Protein AF-A0A0H5P9Z5-F1 (afdb_monomer)

Sequence (236 aa):
MAGLAPGTVRGYRARGEGLLPDPQLVLGGRALWSRPVAADWVEARERSAAGIGEVLATSPDNPMPRGIAALFDRLTEEYTHYFWGVPKRRRWWVIGQRNKEQVTAVARDLALFVVNDLDRIAGMDNQRDTLFYALRDQLRRGERLRPSSDWIMIAGPVARNLDWLIAHNPARARSLVGEVVGEADRSPELQLSRGTIARTLRECLRVSGTLPAEVYDGFFERALPAGLDNTTAQTD

Organism: Nocardia farcinica (NCBI:txid37329)

Structure (mmCIF, N/CA/C/O backbone):
data_AF-A0A0H5P9Z5-F1
#
_entry.id   AF-A0A0H5P9Z5-F1
#
loop_
_atom_site.group_PDB
_atom_site.id
_atom_site.type_symbol
_atom_site.label_atom_id
_atom_site.label_alt_id
_atom_site.label_comp_id
_atom_site.label_asym_id
_atom_site.label_entity_id
_atom_site.label_seq_id
_atom_site.pdbx_PDB_ins_code
_atom_site.Cartn_x
_atom_site.Cartn_y
_atom_site.Cartn_z
_atom_site.occupancy
_atom_site.B_iso_or_equiv
_atom_site.auth_seq_id
_atom_site.auth_comp_id
_atom_site.auth_asym_id
_atom_site.auth_atom_id
_atom_site.pdbx_PDB_model_num
ATOM 1 N N . MET A 1 1 ? 3.452 -27.989 13.338 1.00 53.62 1 MET A N 1
ATOM 2 C CA . MET A 1 1 ? 2.900 -26.621 13.411 1.00 53.62 1 MET A CA 1
ATOM 3 C C . MET A 1 1 ? 2.010 -26.433 12.205 1.00 53.62 1 MET A C 1
ATOM 5 O O . MET A 1 1 ? 2.402 -26.910 11.149 1.00 53.62 1 MET A O 1
ATOM 9 N N . ALA A 1 2 ? 0.833 -25.836 12.380 1.00 51.50 2 ALA A N 1
ATOM 10 C CA . ALA A 1 2 ? -0.175 -25.618 11.342 1.00 51.50 2 ALA A CA 1
ATOM 11 C C . ALA A 1 2 ? 0.443 -25.270 9.967 1.00 51.50 2 ALA A C 1
ATOM 13 O O . ALA A 1 2 ? 1.041 -24.215 9.804 1.00 51.50 2 ALA A O 1
ATOM 14 N N . GLY A 1 3 ? 0.378 -26.207 9.014 1.00 50.44 3 GLY A N 1
ATOM 15 C CA . GLY A 1 3 ? 0.777 -26.004 7.613 1.00 50.44 3 GLY A CA 1
ATOM 16 C C . GLY A 1 3 ? 2.275 -26.028 7.270 1.00 50.44 3 GLY A C 1
ATOM 17 O O . GLY A 1 3 ? 2.606 -26.184 6.099 1.00 50.44 3 GLY A O 1
ATOM 18 N N . LEU A 1 4 ? 3.201 -25.932 8.232 1.00 56.69 4 LEU A N 1
ATOM 19 C CA . LEU A 1 4 ? 4.642 -25.872 7.931 1.00 56.69 4 LEU A CA 1
ATOM 20 C C . LEU A 1 4 ? 5.339 -27.232 7.981 1.00 56.69 4 LEU A C 1
ATOM 22 O O . LEU A 1 4 ? 5.196 -28.006 8.935 1.00 56.69 4 LEU A O 1
ATOM 26 N N . ALA A 1 5 ? 6.202 -27.469 6.990 1.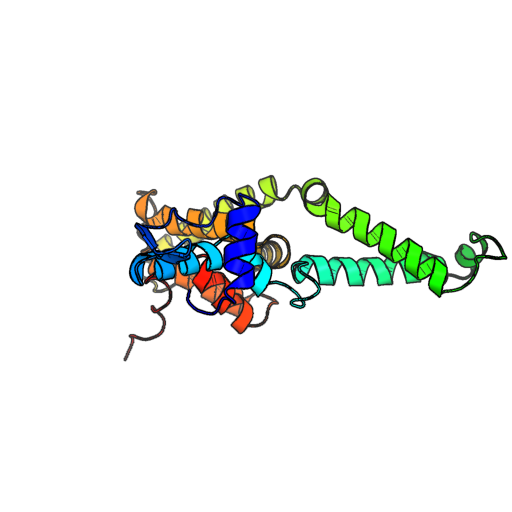00 61.31 5 ALA A N 1
ATOM 27 C CA . ALA A 1 5 ? 7.082 -28.625 6.972 1.00 61.31 5 ALA A CA 1
ATOM 28 C C . ALA A 1 5 ? 8.057 -28.601 8.177 1.00 61.31 5 ALA A C 1
ATOM 30 O O . ALA A 1 5 ? 8.641 -27.558 8.491 1.00 61.31 5 ALA A O 1
ATOM 31 N N . PRO A 1 6 ? 8.328 -29.748 8.831 1.00 60.69 6 PRO A N 1
ATOM 32 C CA . PRO A 1 6 ? 9.254 -29.837 9.969 1.00 60.69 6 PRO A CA 1
ATOM 33 C C . PRO A 1 6 ? 10.692 -29.366 9.680 1.00 60.69 6 PRO A C 1
ATOM 35 O O . PRO A 1 6 ? 11.453 -29.076 10.604 1.00 60.69 6 PRO A O 1
ATOM 38 N N . GLY A 1 7 ? 11.103 -29.329 8.409 1.00 55.78 7 GLY A N 1
ATOM 39 C CA . GLY A 1 7 ? 12.391 -28.773 7.981 1.00 55.78 7 GLY A CA 1
ATOM 40 C C . GLY A 1 7 ? 12.448 -27.251 8.120 1.00 55.78 7 GLY A C 1
ATOM 41 O O . GLY A 1 7 ? 13.418 -26.722 8.655 1.00 55.78 7 GLY A O 1
ATOM 42 N N . THR A 1 8 ? 11.374 -26.561 7.741 1.00 61.38 8 THR A N 1
ATOM 43 C CA . THR A 1 8 ? 11.265 -25.097 7.785 1.00 61.38 8 THR A CA 1
ATOM 44 C C . THR A 1 8 ? 11.320 -24.575 9.223 1.00 61.38 8 THR A C 1
ATOM 46 O O . THR A 1 8 ? 12.081 -23.660 9.522 1.00 61.38 8 THR A O 1
ATOM 49 N N . VAL A 1 9 ? 10.615 -25.236 10.149 1.00 62.00 9 VAL A N 1
ATOM 50 C CA . VAL A 1 9 ? 10.622 -24.897 11.589 1.00 62.00 9 VAL A CA 1
ATOM 51 C C . VAL A 1 9 ? 12.019 -25.061 12.206 1.00 62.00 9 VAL A C 1
ATOM 53 O O . VAL A 1 9 ? 12.445 -24.248 13.025 1.00 62.00 9 VAL A O 1
ATOM 56 N N . ARG A 1 10 ? 12.769 -26.092 11.792 1.00 64.75 10 ARG A N 1
ATOM 57 C CA . ARG A 1 10 ? 14.158 -26.300 12.237 1.00 64.75 10 ARG A CA 1
ATOM 58 C C . ARG A 1 10 ? 15.111 -25.262 11.652 1.00 64.75 10 ARG A C 1
ATOM 60 O O . ARG A 1 10 ? 15.985 -24.791 12.373 1.00 64.75 10 ARG A O 1
ATOM 67 N N . GLY A 1 11 ? 14.912 -24.879 10.391 1.00 61.94 11 GLY A N 1
ATOM 68 C CA . GLY A 1 11 ? 15.664 -23.807 9.742 1.00 61.94 11 GLY A CA 1
ATOM 69 C C . GLY A 1 11 ? 15.504 -22.465 10.458 1.00 61.94 11 GLY A C 1
ATOM 70 O O . GLY A 1 11 ? 16.506 -21.819 10.749 1.00 61.94 11 GLY A O 1
ATOM 71 N N . TYR A 1 12 ? 14.275 -22.086 10.821 1.00 67.25 12 TYR A N 1
ATOM 72 C CA . TYR A 1 12 ? 14.020 -20.845 11.566 1.00 67.25 12 TYR A CA 1
ATOM 73 C C . TYR A 1 12 ? 14.678 -20.835 12.942 1.00 67.25 12 TYR A C 1
ATOM 75 O O . TYR A 1 12 ? 15.338 -19.863 13.304 1.00 67.25 12 TYR A O 1
ATOM 83 N N . ARG A 1 13 ? 14.583 -21.948 13.678 1.00 66.38 13 ARG A N 1
ATOM 84 C CA . ARG A 1 13 ? 15.250 -22.083 14.977 1.00 66.38 13 ARG A CA 1
ATOM 85 C C . ARG A 1 13 ? 16.774 -21.982 14.861 1.00 66.38 13 ARG A C 1
ATOM 87 O O . ARG A 1 13 ? 17.402 -21.370 15.713 1.00 66.38 13 ARG A O 1
ATOM 94 N N . ALA A 1 14 ? 17.365 -22.578 13.825 1.00 62.50 14 ALA A N 1
ATOM 95 C CA . ALA A 1 14 ? 18.813 -22.556 13.620 1.00 62.50 14 ALA A CA 1
ATOM 96 C C . ALA A 1 14 ? 19.342 -21.169 13.218 1.00 62.50 14 ALA A C 1
ATOM 98 O O . ALA A 1 14 ? 20.470 -20.831 13.564 1.00 62.50 14 ALA A O 1
ATOM 99 N N . ARG A 1 15 ? 18.540 -20.368 12.504 1.00 62.94 15 ARG A N 1
ATOM 100 C CA . ARG A 1 15 ? 18.924 -19.023 12.043 1.00 62.94 15 ARG A CA 1
ATOM 101 C C . ARG A 1 15 ? 18.681 -17.913 13.066 1.00 62.94 15 ARG A C 1
ATOM 103 O O . ARG A 1 15 ? 19.064 -16.779 12.805 1.00 62.94 15 ARG A O 1
ATOM 110 N N . GLY A 1 16 ? 18.050 -18.215 14.204 1.00 53.31 16 GLY A N 1
ATOM 111 C CA . GLY A 1 16 ? 17.709 -17.198 15.202 1.00 53.31 16 GLY A CA 1
ATOM 112 C C . GLY A 1 16 ? 16.786 -16.106 14.652 1.00 53.31 16 GLY A C 1
ATOM 113 O O . GLY A 1 16 ? 16.762 -15.003 15.188 1.00 53.31 16 GLY A O 1
ATOM 114 N N . GLU A 1 17 ? 16.042 -16.392 13.574 1.00 53.38 17 GLU A N 1
ATOM 115 C CA . GLU A 1 17 ? 15.018 -15.489 13.055 1.00 53.38 17 GLU A CA 1
ATOM 116 C C . GLU A 1 17 ? 13.930 -15.394 14.132 1.00 53.38 17 GLU A C 1
ATOM 118 O O . GLU A 1 17 ? 13.147 -16.328 14.312 1.00 53.38 17 GLU A O 1
ATOM 123 N N . GLY A 1 18 ? 13.960 -14.296 14.897 1.00 47.59 18 GLY A N 1
ATOM 124 C CA . GLY A 1 18 ? 13.267 -14.063 16.173 1.00 47.59 18 GLY A CA 1
ATOM 125 C C . GLY A 1 18 ? 11.740 -14.014 16.127 1.00 47.59 18 GLY A C 1
ATOM 126 O O . GLY A 1 18 ? 11.124 -13.250 16.859 1.00 47.59 18 GLY A O 1
ATOM 127 N N . LEU A 1 19 ? 11.119 -14.808 15.263 1.00 60.22 19 LEU A N 1
ATOM 128 C CA . LEU A 1 19 ? 9.677 -14.953 15.176 1.00 60.22 19 LEU A CA 1
ATOM 129 C C . LEU A 1 19 ? 9.178 -16.209 15.885 1.00 60.22 19 LEU A C 1
ATOM 131 O O . LEU A 1 19 ? 8.026 -16.203 16.288 1.00 60.22 19 LEU A O 1
ATOM 135 N N . LEU A 1 20 ? 9.969 -17.278 16.041 1.00 67.69 20 LEU A N 1
ATOM 136 C CA . LEU A 1 20 ? 9.482 -18.527 16.645 1.00 67.69 20 LEU A CA 1
ATOM 137 C C . LEU A 1 20 ? 9.461 -18.424 18.188 1.00 67.69 20 LEU A C 1
ATOM 139 O O . LEU A 1 20 ? 10.521 -18.175 18.762 1.00 67.69 20 LEU A O 1
ATOM 143 N N . PRO A 1 21 ? 8.322 -18.642 18.878 1.00 73.50 21 PRO A N 1
ATOM 144 C CA . PRO A 1 21 ? 8.278 -18.626 20.338 1.00 73.50 21 PRO A CA 1
ATOM 145 C C . PRO A 1 21 ? 9.119 -19.759 20.923 1.00 73.50 21 PRO A C 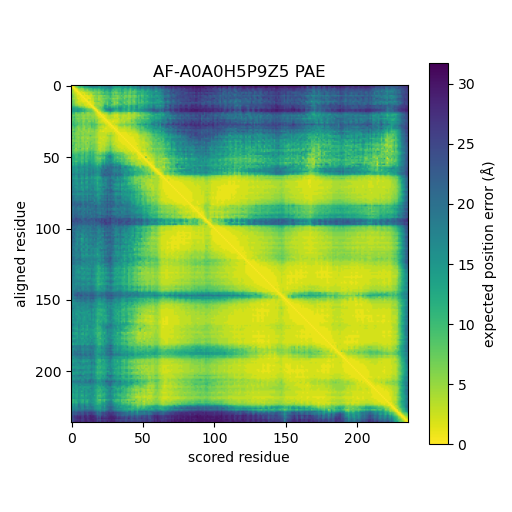1
ATOM 147 O O . PRO A 1 21 ? 9.248 -20.831 20.316 1.00 73.50 21 PRO A O 1
ATOM 150 N N . ASP A 1 22 ? 9.638 -19.547 22.131 1.00 79.50 22 ASP A N 1
ATOM 151 C CA . ASP A 1 22 ? 10.381 -20.584 22.835 1.00 79.50 22 ASP A CA 1
ATOM 152 C C . ASP A 1 22 ? 9.519 -21.843 23.023 1.00 79.50 22 ASP A C 1
ATOM 154 O O . ASP A 1 22 ? 8.318 -21.759 23.316 1.00 79.50 22 ASP A O 1
ATOM 158 N N . PRO A 1 23 ? 10.096 -23.038 22.815 1.00 80.94 23 PRO A N 1
ATOM 159 C CA . PRO A 1 23 ? 9.357 -24.274 22.980 1.00 80.94 23 PRO A CA 1
ATOM 160 C C . PRO A 1 23 ? 8.986 -24.479 24.444 1.00 80.94 23 PRO A C 1
ATOM 162 O O . PRO A 1 23 ? 9.838 -24.435 25.327 1.00 80.94 23 PRO A O 1
ATOM 165 N N . GLN A 1 24 ? 7.713 -24.784 24.687 1.00 84.75 24 GLN A N 1
ATOM 166 C CA . GLN A 1 24 ? 7.209 -25.071 26.033 1.00 84.75 24 GLN A CA 1
ATOM 167 C C . GLN A 1 24 ? 7.746 -26.403 26.569 1.00 84.75 24 GLN A C 1
ATOM 169 O O . GLN A 1 24 ? 7.796 -26.615 27.777 1.00 84.75 24 GLN A O 1
ATOM 174 N N . LEU A 1 25 ? 8.137 -27.311 25.669 1.00 82.88 25 LEU A N 1
ATOM 175 C CA . LEU A 1 25 ? 8.713 -28.599 26.024 1.00 82.88 25 LEU A CA 1
ATOM 176 C C . LEU A 1 25 ? 9.709 -29.064 24.957 1.00 82.88 25 LEU A C 1
ATOM 178 O O . LEU A 1 25 ? 9.491 -28.884 23.758 1.00 82.88 25 LEU A O 1
ATOM 182 N N . VAL A 1 26 ? 10.791 -29.712 25.389 1.00 82.94 26 VAL A N 1
ATOM 183 C CA . VAL A 1 26 ? 11.729 -30.403 24.499 1.00 82.94 26 VAL A CA 1
ATOM 184 C C . VAL A 1 26 ? 11.812 -31.869 24.919 1.00 82.94 26 VAL A C 1
ATOM 186 O O . VAL A 1 26 ? 12.340 -32.176 25.982 1.00 82.94 26 VAL A O 1
ATOM 189 N N . LEU A 1 27 ? 11.303 -32.782 24.086 1.00 76.44 27 LEU A N 1
ATOM 190 C CA . LEU A 1 27 ? 11.375 -34.232 24.316 1.00 76.44 27 LEU A CA 1
ATOM 191 C C . LEU A 1 27 ? 12.276 -34.879 23.266 1.00 76.44 27 LEU A C 1
ATOM 193 O O . LEU A 1 27 ? 12.009 -34.780 22.068 1.00 76.44 27 LEU A O 1
ATOM 197 N N . GLY A 1 28 ? 13.359 -35.527 23.704 1.00 77.19 28 GLY A N 1
ATOM 198 C CA . GLY A 1 28 ? 14.293 -36.216 22.802 1.00 77.19 28 GLY A CA 1
ATOM 199 C C . GLY A 1 28 ? 14.861 -35.307 21.703 1.00 77.19 28 GLY A C 1
ATOM 200 O O . GLY A 1 28 ? 14.948 -35.712 20.546 1.00 77.19 28 GLY A O 1
ATOM 201 N N . GLY A 1 29 ? 15.149 -34.042 22.031 1.00 72.44 29 GLY A N 1
ATOM 202 C CA . GLY A 1 29 ? 15.638 -33.037 21.078 1.00 72.44 29 GLY A CA 1
ATOM 203 C C . GLY A 1 29 ? 14.570 -32.430 20.157 1.00 72.44 29 GLY A C 1
ATOM 204 O O . GLY A 1 29 ? 14.880 -31.539 19.365 1.00 72.44 29 GLY A O 1
ATOM 205 N N . ARG A 1 30 ? 13.302 -32.851 20.258 1.00 71.81 30 ARG A N 1
ATOM 206 C CA . ARG A 1 30 ? 12.185 -32.263 19.505 1.00 71.81 30 ARG A CA 1
ATOM 207 C C . ARG A 1 30 ? 11.521 -31.166 20.322 1.00 71.81 30 ARG A C 1
ATOM 209 O O . ARG A 1 30 ? 11.039 -31.419 21.421 1.00 71.81 30 ARG A O 1
ATOM 216 N N . ALA A 1 31 ? 11.489 -29.961 19.765 1.00 77.94 31 ALA A N 1
ATOM 217 C CA . ALA A 1 31 ? 10.729 -28.850 20.318 1.00 77.94 31 ALA A CA 1
ATOM 218 C C . ALA A 1 31 ? 9.224 -29.061 20.110 1.00 77.94 31 ALA A C 1
ATOM 220 O O . ALA A 1 31 ? 8.790 -29.463 19.027 1.00 77.94 31 ALA A O 1
ATOM 221 N N . LEU A 1 32 ? 8.454 -28.790 21.157 1.00 78.19 32 LEU A N 1
ATOM 222 C CA . LEU A 1 32 ? 7.010 -28.940 21.208 1.00 78.19 32 LEU A CA 1
ATOM 223 C C . LEU A 1 32 ? 6.382 -27.633 21.694 1.00 78.19 32 LEU A C 1
ATOM 225 O O . LEU A 1 32 ? 6.867 -26.988 22.624 1.00 78.19 32 LEU A O 1
ATOM 229 N N . TRP A 1 33 ? 5.269 -27.288 21.059 1.00 83.19 33 TRP A N 1
ATOM 230 C CA . TRP A 1 33 ? 4.427 -26.149 21.393 1.00 83.19 33 TRP A CA 1
ATOM 231 C C . TRP A 1 33 ? 3.004 -26.653 21.562 1.00 83.19 33 TRP A C 1
ATOM 233 O O . TRP A 1 33 ? 2.568 -27.550 20.833 1.00 83.19 33 TRP A O 1
ATOM 243 N N . SER A 1 34 ? 2.274 -26.070 22.504 1.00 82.62 34 SER A N 1
ATOM 244 C CA . SER A 1 34 ? 0.833 -26.270 22.570 1.00 82.62 34 SER A CA 1
ATOM 245 C C . SER A 1 34 ? 0.153 -25.724 21.308 1.00 82.62 34 SER A C 1
ATOM 247 O O . SER A 1 34 ? 0.666 -24.839 20.617 1.00 82.62 34 SER A O 1
ATOM 249 N N . ARG A 1 35 ? -1.024 -26.274 20.990 1.00 77.62 35 ARG A N 1
ATOM 250 C CA . ARG A 1 35 ? -1.823 -25.841 19.836 1.00 77.62 35 ARG A CA 1
ATOM 251 C C . ARG A 1 35 ? -2.172 -24.341 19.875 1.00 77.62 35 ARG A C 1
ATOM 253 O O . ARG A 1 35 ? -2.038 -23.737 18.817 1.00 77.62 35 ARG A O 1
ATOM 260 N N . PRO A 1 36 ? -2.549 -23.737 21.024 1.00 79.69 36 PRO A N 1
ATOM 261 C CA . PRO A 1 36 ? -2.797 -22.297 21.106 1.00 79.69 36 PRO A CA 1
ATOM 262 C C . PRO A 1 36 ? -1.560 -21.468 20.751 1.00 79.69 36 PRO A C 1
ATOM 264 O O . PRO A 1 36 ? -1.625 -20.655 19.846 1.00 79.69 36 PRO A O 1
ATOM 267 N N . VAL A 1 37 ? -0.393 -21.771 21.333 1.00 76.25 37 VAL A N 1
ATOM 268 C CA . VAL A 1 37 ? 0.856 -21.038 21.039 1.00 76.25 37 VAL A CA 1
ATOM 269 C C . VAL A 1 37 ? 1.249 -21.141 19.566 1.00 76.25 37 VAL A C 1
ATOM 271 O O . VAL A 1 37 ? 1.729 -20.180 18.972 1.00 76.25 37 VAL A O 1
ATOM 274 N N . ALA A 1 38 ? 1.045 -22.310 18.956 1.00 73.31 38 ALA A N 1
ATOM 275 C CA . ALA A 1 38 ? 1.296 -22.478 17.532 1.00 73.31 38 ALA A CA 1
ATOM 276 C C . ALA A 1 38 ? 0.298 -21.694 16.661 1.00 73.31 38 ALA A C 1
ATOM 278 O O . ALA A 1 38 ? 0.698 -21.205 15.609 1.00 73.31 38 ALA A O 1
ATOM 279 N N . ALA A 1 39 ? -0.971 -21.594 17.070 1.00 74.81 39 ALA A N 1
ATOM 280 C CA . ALA A 1 39 ? -1.993 -20.825 16.363 1.00 74.81 39 ALA A CA 1
ATOM 281 C C . ALA A 1 39 ? -1.723 -19.317 16.466 1.00 74.81 39 ALA A C 1
ATOM 283 O O . ALA A 1 39 ? -1.622 -18.667 15.431 1.00 74.81 39 ALA A O 1
ATOM 284 N N . ASP A 1 40 ? -1.478 -18.808 17.676 1.00 75.62 40 ASP A N 1
ATOM 285 C CA . ASP A 1 40 ? -1.138 -17.402 17.931 1.00 75.62 40 ASP A CA 1
ATOM 286 C C . ASP A 1 40 ? 0.113 -16.982 17.148 1.00 75.62 40 ASP A C 1
ATOM 288 O O . ASP A 1 40 ? 0.192 -15.885 16.599 1.00 75.62 40 ASP A O 1
ATOM 292 N N . TRP A 1 41 ? 1.104 -17.874 17.057 1.00 77.25 41 TRP A N 1
ATOM 293 C CA . TRP A 1 41 ? 2.311 -17.623 16.277 1.00 77.25 41 TRP A CA 1
ATOM 294 C C . TRP A 1 41 ? 2.046 -17.543 14.768 1.00 77.25 41 TRP A C 1
ATOM 296 O O . TRP A 1 41 ? 2.572 -16.649 14.101 1.00 77.25 41 TRP A O 1
ATOM 306 N N . VAL A 1 42 ? 1.249 -18.468 14.221 1.00 75.12 42 VAL A N 1
ATOM 307 C CA . VAL A 1 42 ? 0.866 -18.431 12.800 1.00 75.12 42 VAL A CA 1
ATOM 308 C C . VAL A 1 42 ? 0.088 -17.159 12.504 1.00 75.12 42 VAL A C 1
ATOM 310 O O . VAL A 1 42 ? 0.432 -16.450 11.566 1.00 75.12 42 VAL A O 1
ATOM 313 N N . GLU A 1 43 ? -0.874 -16.816 13.352 1.00 72.62 43 GLU A N 1
ATOM 314 C CA . GLU A 1 43 ? -1.666 -15.598 13.239 1.00 72.62 43 GLU A CA 1
ATOM 315 C C . GLU A 1 43 ? -0.781 -14.336 13.307 1.00 72.62 43 GLU A C 1
ATOM 317 O O . GLU A 1 43 ? -0.893 -13.436 12.471 1.00 72.62 43 GLU A O 1
ATOM 322 N N . ALA A 1 44 ? 0.179 -14.281 14.236 1.00 70.69 44 ALA A N 1
ATOM 323 C CA . ALA A 1 44 ? 1.146 -13.187 14.323 1.00 70.69 44 ALA A CA 1
ATOM 324 C C . ALA A 1 44 ? 2.020 -13.073 13.062 1.00 70.69 44 ALA A C 1
ATOM 326 O O . ALA A 1 44 ? 2.326 -11.963 12.611 1.00 70.69 44 ALA A O 1
ATOM 327 N N . ARG A 1 45 ? 2.405 -14.208 12.465 1.00 71.44 45 ARG A N 1
ATOM 328 C CA . ARG A 1 45 ? 3.171 -14.250 11.215 1.00 71.44 45 ARG A CA 1
ATOM 329 C C . ARG A 1 45 ? 2.332 -13.804 10.022 1.00 71.44 45 ARG A C 1
ATOM 331 O O . ARG A 1 45 ? 2.806 -12.972 9.251 1.00 71.44 45 ARG A O 1
ATOM 338 N N . GLU A 1 46 ? 1.123 -14.324 9.868 1.00 71.44 46 GLU A N 1
ATOM 339 C CA . GLU A 1 46 ? 0.212 -13.966 8.777 1.00 71.44 46 GLU A CA 1
ATOM 340 C C . GLU A 1 46 ? -0.112 -12.476 8.795 1.00 71.44 46 GLU A C 1
ATOM 342 O O . GLU A 1 46 ? -0.127 -11.831 7.747 1.00 71.44 46 GLU A O 1
ATOM 347 N N . ARG A 1 47 ? -0.277 -11.897 9.988 1.00 70.38 47 ARG A N 1
ATOM 348 C CA . ARG A 1 47 ? -0.485 -10.458 10.122 1.00 70.38 47 ARG A CA 1
ATOM 349 C C . ARG A 1 47 ? 0.801 -9.644 10.007 1.00 70.38 47 ARG A C 1
ATOM 351 O O . ARG A 1 47 ? 0.711 -8.437 9.848 1.00 70.38 47 ARG A O 1
ATOM 358 N N . SER A 1 48 ? 1.996 -10.232 10.077 1.00 71.44 48 SER A N 1
ATOM 359 C CA . SER A 1 48 ? 3.265 -9.490 9.985 1.00 71.44 48 SER A CA 1
ATOM 360 C C . SER A 1 48 ? 3.432 -8.746 8.650 1.00 71.44 48 SER A C 1
ATOM 362 O O . SER A 1 48 ? 2.765 -9.045 7.663 1.00 71.44 48 SER A O 1
ATOM 364 N N . ALA A 1 49 ? 4.372 -7.793 8.587 1.00 63.62 49 ALA A N 1
ATOM 365 C CA . ALA A 1 49 ? 4.701 -7.094 7.339 1.00 63.62 49 ALA A CA 1
ATOM 366 C C . ALA A 1 49 ? 5.040 -8.066 6.189 1.00 63.62 49 ALA A C 1
ATOM 368 O O . ALA A 1 49 ? 4.662 -7.814 5.048 1.00 63.62 49 ALA A O 1
ATOM 369 N N . ALA A 1 50 ? 5.693 -9.191 6.505 1.00 65.06 50 ALA A N 1
ATOM 370 C CA . ALA A 1 50 ? 5.999 -10.242 5.541 1.00 65.06 50 ALA A CA 1
ATOM 371 C C . ALA A 1 50 ? 4.736 -10.980 5.070 1.00 65.06 50 ALA A C 1
ATOM 373 O O . ALA A 1 50 ? 4.550 -11.133 3.870 1.00 65.06 50 ALA A O 1
ATOM 374 N N . GLY A 1 51 ? 3.839 -11.365 5.985 1.00 64.44 51 GLY A N 1
ATOM 375 C CA . GLY A 1 51 ? 2.589 -12.056 5.637 1.00 64.44 51 GLY A CA 1
ATOM 376 C C . GLY A 1 51 ? 1.630 -11.200 4.802 1.00 64.44 51 GLY A C 1
ATOM 377 O O . GLY A 1 51 ? 0.959 -11.701 3.905 1.00 64.44 51 GLY A O 1
ATOM 378 N N . ILE A 1 52 ? 1.616 -9.882 5.019 1.00 72.44 52 ILE A N 1
ATOM 379 C CA . ILE A 1 52 ? 0.857 -8.947 4.172 1.00 72.44 52 ILE A CA 1
ATOM 380 C C . ILE A 1 52 ? 1.535 -8.764 2.811 1.00 72.44 52 ILE A C 1
ATOM 382 O O . ILE A 1 52 ? 0.856 -8.707 1.787 1.00 72.44 52 ILE A O 1
ATOM 386 N N . GLY A 1 53 ? 2.869 -8.699 2.792 1.00 68.62 53 GLY A N 1
ATOM 387 C CA . GLY A 1 53 ? 3.645 -8.703 1.556 1.00 68.62 53 GLY A CA 1
ATOM 388 C C . GLY A 1 53 ? 3.358 -9.935 0.695 1.00 68.62 53 GLY A C 1
ATOM 389 O O . GLY A 1 53 ? 3.183 -9.784 -0.505 1.00 68.62 53 GLY A O 1
ATOM 390 N N . GLU A 1 54 ? 3.222 -11.119 1.301 1.00 73.31 54 GLU A N 1
ATOM 391 C CA . GLU A 1 54 ? 2.879 -12.371 0.607 1.00 73.31 54 GLU A CA 1
ATOM 392 C C . GLU A 1 54 ? 1.501 -12.302 -0.085 1.00 73.31 54 GLU A C 1
ATOM 394 O O . GLU A 1 54 ? 1.383 -12.709 -1.238 1.00 73.31 54 GLU A O 1
ATOM 399 N N . VAL A 1 55 ? 0.472 -11.730 0.556 1.00 75.31 55 VAL A N 1
ATOM 400 C CA . VAL A 1 55 ? -0.863 -11.541 -0.066 1.00 75.31 55 VAL A CA 1
ATOM 401 C C . VAL A 1 55 ? -0.808 -10.591 -1.258 1.00 75.31 55 VAL A C 1
ATOM 403 O O . VAL A 1 55 ? -1.495 -10.782 -2.263 1.00 75.31 55 VAL A O 1
ATOM 406 N N . LEU A 1 56 ? 0.001 -9.543 -1.135 1.00 76.06 56 LEU A N 1
ATOM 407 C CA . LEU A 1 56 ? 0.131 -8.497 -2.142 1.00 76.06 56 LEU A CA 1
ATOM 408 C C . LEU A 1 56 ? 1.247 -8.768 -3.149 1.00 76.06 56 LEU A C 1
ATOM 410 O O . LEU A 1 56 ? 1.450 -7.941 -4.037 1.00 76.06 56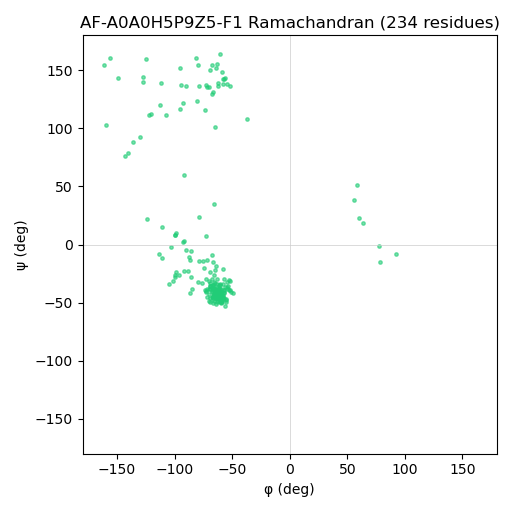 LEU A O 1
ATOM 414 N N . ALA A 1 57 ? 1.932 -9.907 -3.057 1.00 75.44 57 ALA A N 1
ATOM 415 C CA . ALA A 1 57 ? 2.926 -10.328 -4.027 1.00 75.44 57 ALA A CA 1
ATOM 416 C C . ALA A 1 57 ? 2.260 -10.694 -5.362 1.00 75.44 57 ALA A C 1
ATOM 418 O O . ALA A 1 57 ? 1.103 -11.129 -5.431 1.00 75.44 57 ALA A O 1
ATOM 419 N N . THR A 1 58 ? 2.992 -10.509 -6.458 1.00 68.94 58 THR A N 1
ATOM 420 C CA . THR A 1 58 ? 2.559 -10.968 -7.787 1.00 68.94 58 THR A CA 1
ATOM 421 C C . THR A 1 58 ? 2.642 -12.486 -7.933 1.00 68.94 58 THR A C 1
ATOM 423 O O . THR A 1 58 ? 1.853 -13.060 -8.679 1.00 68.94 58 THR A O 1
ATOM 426 N N . SER A 1 59 ? 3.571 -13.141 -7.232 1.00 64.69 59 SER A N 1
ATOM 427 C CA . SER A 1 59 ? 3.751 -14.598 -7.226 1.00 64.69 59 SER A CA 1
ATOM 428 C C . SER A 1 59 ? 4.562 -15.028 -5.992 1.00 64.69 59 SER A C 1
ATOM 430 O O . SER A 1 59 ? 5.382 -14.237 -5.529 1.00 64.69 59 SER A O 1
ATOM 432 N N . PRO A 1 60 ? 4.430 -16.273 -5.488 1.00 61.34 60 PRO A N 1
ATOM 433 C CA . PRO A 1 60 ? 5.324 -16.812 -4.457 1.00 61.34 60 PRO A CA 1
ATOM 434 C C . PRO A 1 60 ? 6.819 -16.697 -4.806 1.00 61.34 60 PRO A C 1
ATOM 436 O O . PRO A 1 60 ? 7.647 -16.521 -3.916 1.00 61.34 60 PRO A O 1
ATOM 439 N N . ASP A 1 61 ? 7.151 -16.744 -6.099 1.00 57.59 61 ASP A N 1
ATOM 440 C CA . ASP A 1 61 ? 8.529 -16.658 -6.601 1.00 57.59 61 ASP A CA 1
ATOM 441 C C . ASP A 1 61 ? 9.002 -15.211 -6.841 1.00 57.59 61 ASP A C 1
ATOM 443 O O . ASP A 1 61 ? 10.189 -14.970 -7.064 1.00 57.59 61 ASP A O 1
ATOM 447 N N . ASN A 1 62 ? 8.087 -14.233 -6.798 1.00 64.44 62 ASN A N 1
ATOM 448 C CA . ASN A 1 62 ? 8.393 -12.809 -6.913 1.00 64.44 62 ASN A CA 1
ATOM 449 C C . ASN A 1 62 ? 7.715 -12.039 -5.765 1.00 64.44 62 ASN A C 1
ATOM 451 O O . ASN A 1 62 ? 6.569 -11.604 -5.913 1.00 64.44 62 ASN A O 1
ATOM 455 N N . PRO A 1 63 ? 8.416 -11.827 -4.635 1.00 71.69 63 PRO A N 1
ATOM 456 C CA . PRO A 1 63 ? 7.840 -11.229 -3.429 1.00 71.69 63 PRO A CA 1
ATOM 457 C C . PRO A 1 63 ? 7.567 -9.720 -3.559 1.00 71.69 63 PRO A C 1
ATOM 459 O O . PRO A 1 63 ? 7.256 -9.054 -2.574 1.00 71.69 63 PRO A O 1
ATOM 462 N N . MET A 1 64 ? 7.725 -9.150 -4.754 1.00 80.19 64 MET A N 1
ATOM 463 C CA . MET A 1 64 ? 7.498 -7.737 -5.009 1.00 80.19 64 MET A CA 1
ATOM 464 C C . MET A 1 64 ? 6.002 -7.399 -4.875 1.00 80.19 64 MET A C 1
ATOM 466 O O . MET A 1 64 ? 5.176 -8.062 -5.514 1.00 80.19 64 MET A O 1
ATOM 470 N N . PRO A 1 65 ? 5.629 -6.358 -4.101 1.00 85.88 65 PRO A N 1
ATOM 471 C CA . PRO A 1 65 ? 4.242 -5.912 -4.029 1.00 85.88 65 PRO A CA 1
ATOM 472 C C . PRO A 1 65 ? 3.699 -5.576 -5.420 1.00 85.88 65 PRO A C 1
ATOM 474 O O . PRO A 1 65 ? 4.413 -5.014 -6.251 1.00 85.88 65 PRO A O 1
ATOM 477 N N . ARG A 1 66 ? 2.426 -5.880 -5.676 1.00 86.94 66 ARG A N 1
ATOM 478 C CA . ARG A 1 66 ? 1.776 -5.709 -6.986 1.00 86.94 66 ARG A CA 1
ATOM 479 C C . ARG A 1 66 ? 1.956 -4.321 -7.595 1.00 86.94 66 ARG A C 1
ATOM 481 O O . ARG A 1 66 ? 2.216 -4.230 -8.790 1.00 86.94 66 ARG A O 1
ATOM 488 N N . GLY A 1 67 ? 1.864 -3.257 -6.797 1.00 88.75 67 GLY A N 1
ATOM 489 C CA . GLY A 1 67 ? 2.097 -1.889 -7.270 1.00 88.75 67 GLY A CA 1
ATOM 490 C C . GLY A 1 67 ? 3.546 -1.659 -7.700 1.00 88.75 67 GLY A C 1
ATOM 491 O O . GLY A 1 67 ? 3.792 -1.088 -8.758 1.00 88.75 67 GLY A O 1
ATOM 492 N N . ILE A 1 68 ? 4.506 -2.187 -6.936 1.00 90.06 68 ILE A N 1
ATOM 493 C CA . ILE A 1 68 ? 5.937 -2.126 -7.269 1.00 90.06 68 ILE A CA 1
ATOM 494 C C . ILE A 1 68 ? 6.231 -2.924 -8.545 1.00 90.06 68 ILE A C 1
ATOM 496 O O . ILE A 1 68 ? 6.935 -2.425 -9.418 1.00 90.06 68 ILE A O 1
ATOM 500 N N . ALA A 1 69 ? 5.649 -4.116 -8.694 1.00 89.50 69 ALA A N 1
ATOM 501 C CA . ALA A 1 69 ? 5.809 -4.941 -9.890 1.00 89.50 69 ALA A CA 1
ATOM 502 C C . ALA A 1 69 ? 5.220 -4.258 -11.135 1.00 89.50 69 ALA A C 1
ATOM 504 O O . ALA A 1 69 ? 5.894 -4.146 -12.155 1.00 89.50 69 ALA A O 1
ATOM 505 N N . ALA A 1 70 ? 4.005 -3.712 -11.027 1.00 90.81 70 ALA A N 1
ATOM 506 C CA . ALA A 1 70 ? 3.374 -2.969 -12.115 1.00 90.81 70 ALA A CA 1
ATOM 507 C C . ALA A 1 70 ? 4.175 -1.714 -12.504 1.00 90.81 70 ALA A C 1
ATOM 509 O O . ALA A 1 70 ? 4.328 -1.415 -13.689 1.00 90.81 70 ALA A O 1
ATOM 510 N N . LEU A 1 71 ? 4.719 -0.986 -11.521 1.00 92.69 71 LEU A N 1
ATOM 511 C CA . LEU A 1 71 ? 5.589 0.162 -11.770 1.00 92.69 71 LEU A CA 1
ATOM 512 C C . LEU A 1 71 ? 6.897 -0.260 -12.452 1.00 92.69 71 LEU A C 1
ATOM 514 O O . LEU A 1 71 ? 7.320 0.386 -13.408 1.00 92.69 71 LEU A O 1
ATOM 518 N N . PHE A 1 72 ? 7.517 -1.347 -11.992 1.00 92.12 72 PHE A N 1
ATOM 519 C CA . PHE A 1 72 ? 8.727 -1.909 -12.586 1.00 92.12 72 PHE A CA 1
ATOM 520 C C . PHE A 1 72 ? 8.516 -2.299 -14.055 1.00 92.12 72 PHE A C 1
ATOM 522 O O . PHE A 1 72 ? 9.320 -1.919 -14.912 1.00 92.12 72 PHE A O 1
ATOM 529 N N . ASP A 1 73 ? 7.427 -3.006 -14.360 1.00 93.12 73 ASP A N 1
ATOM 530 C CA . ASP A 1 73 ? 7.093 -3.431 -15.721 1.00 93.12 73 ASP A CA 1
ATOM 531 C C . ASP A 1 73 ? 6.840 -2.224 -16.627 1.00 93.12 73 ASP A C 1
ATOM 533 O O . ASP A 1 73 ? 7.417 -2.122 -17.714 1.00 93.12 73 ASP A O 1
ATOM 537 N N . ARG A 1 74 ? 6.058 -1.253 -16.142 1.00 96.06 74 ARG A N 1
ATOM 538 C CA . ARG A 1 74 ? 5.782 -0.010 -16.866 1.00 96.06 74 ARG A CA 1
ATOM 539 C C . ARG A 1 74 ? 7.058 0.779 -17.162 1.00 96.06 74 ARG A C 1
ATOM 541 O O . ARG A 1 74 ? 7.268 1.192 -18.299 1.00 96.06 74 ARG A O 1
ATOM 548 N N . LEU A 1 75 ? 7.919 0.993 -16.166 1.00 95.81 75 LEU A N 1
ATOM 549 C CA . LEU A 1 75 ? 9.180 1.721 -16.353 1.00 95.81 75 LEU A CA 1
ATOM 550 C C . LEU A 1 75 ? 10.118 0.973 -17.301 1.00 95.81 75 LEU A C 1
ATOM 552 O O . LEU A 1 75 ? 10.753 1.591 -18.153 1.00 95.81 75 LEU A O 1
ATOM 556 N N . THR A 1 76 ? 10.170 -0.357 -17.204 1.00 95.31 76 THR A N 1
ATOM 557 C CA . THR A 1 76 ? 10.933 -1.196 -18.133 1.00 95.31 76 THR A CA 1
ATOM 558 C C . THR A 1 76 ? 10.460 -0.985 -19.570 1.00 95.31 76 THR A C 1
ATOM 560 O O . THR A 1 76 ? 11.287 -0.802 -20.469 1.00 95.31 76 THR A O 1
ATOM 563 N N . GLU A 1 77 ? 9.147 -0.986 -19.806 1.00 96.50 77 GLU A N 1
ATOM 564 C CA . GLU A 1 77 ? 8.566 -0.737 -21.125 1.00 96.50 77 GLU A CA 1
ATOM 565 C C . GLU A 1 77 ? 8.877 0.682 -21.619 1.00 96.50 77 GLU A C 1
ATOM 567 O O . GLU A 1 77 ? 9.390 0.848 -22.731 1.00 96.50 77 GLU A O 1
ATOM 572 N N . GLU A 1 78 ? 8.643 1.698 -20.784 1.00 96.88 78 GLU A N 1
ATOM 573 C CA . GLU A 1 78 ? 8.891 3.103 -21.113 1.00 96.88 78 GLU A CA 1
ATOM 574 C C . GLU A 1 78 ? 10.370 3.353 -21.446 1.00 96.88 78 GLU A C 1
ATOM 576 O O . GLU A 1 78 ? 10.681 3.964 -22.472 1.00 96.88 78 GLU A O 1
ATOM 581 N N . TYR A 1 79 ? 11.304 2.833 -20.645 1.00 95.62 79 TYR A N 1
ATOM 582 C CA . TYR A 1 79 ? 12.741 2.956 -20.897 1.00 95.62 79 TYR A CA 1
ATOM 583 C C . TYR A 1 79 ? 13.178 2.167 -22.131 1.00 95.62 79 TYR A C 1
ATOM 585 O O . TYR A 1 79 ? 13.946 2.679 -22.952 1.00 95.62 79 TYR A O 1
ATOM 593 N N . THR A 1 80 ? 12.645 0.963 -22.340 1.00 94.81 80 THR A N 1
ATOM 594 C CA . THR A 1 80 ? 12.926 0.183 -23.553 1.00 94.81 80 THR A CA 1
ATOM 595 C C . THR A 1 80 ? 12.452 0.935 -24.794 1.00 94.81 80 THR A C 1
ATOM 597 O O . THR A 1 80 ? 13.196 1.068 -25.769 1.00 94.81 80 THR A O 1
ATOM 600 N N . HIS A 1 81 ? 11.243 1.495 -24.765 1.00 94.25 81 HIS A N 1
ATOM 601 C CA . HIS A 1 81 ? 10.738 2.335 -25.844 1.00 94.25 81 HIS A CA 1
ATOM 602 C C . HIS A 1 81 ? 11.592 3.599 -26.019 1.00 94.25 81 HIS A C 1
ATOM 604 O O . HIS A 1 81 ? 11.937 3.971 -27.142 1.00 94.25 81 HIS A O 1
ATOM 610 N N . TYR A 1 82 ? 12.003 4.238 -24.926 1.00 93.88 82 TYR A N 1
ATOM 611 C CA . TYR A 1 82 ? 12.835 5.433 -24.964 1.00 93.88 82 TYR A CA 1
ATOM 612 C C . TYR A 1 82 ? 14.180 5.171 -25.656 1.00 93.88 82 TYR A C 1
ATOM 614 O O . TYR A 1 82 ? 14.573 5.961 -26.517 1.00 93.88 82 TYR A O 1
ATOM 622 N N . PHE A 1 83 ? 14.878 4.086 -25.309 1.00 91.44 83 PHE A N 1
ATOM 623 C CA . PHE A 1 83 ? 16.220 3.783 -25.819 1.00 91.44 83 PHE A CA 1
ATOM 624 C C . PHE A 1 83 ? 16.212 3.047 -27.162 1.00 91.44 83 PHE A C 1
ATOM 626 O O . PHE A 1 83 ? 17.051 3.331 -28.023 1.00 91.44 83 PHE A O 1
ATOM 633 N N . TRP A 1 84 ? 15.267 2.124 -27.360 1.00 91.69 84 TRP A N 1
ATOM 634 C CA . TRP A 1 84 ? 15.168 1.304 -28.565 1.00 91.69 84 TRP A CA 1
ATOM 635 C C . TRP A 1 84 ? 14.046 1.739 -29.504 1.00 91.69 84 TRP A C 1
ATOM 637 O O . TRP A 1 84 ? 14.204 1.631 -30.709 1.00 91.69 84 TRP A O 1
ATOM 647 N N . GLY A 1 85 ? 12.907 2.241 -29.046 1.00 88.38 85 GLY A N 1
ATOM 648 C CA . GLY A 1 85 ? 11.798 2.636 -29.933 1.00 88.38 85 GLY A CA 1
ATOM 649 C C . GLY A 1 85 ? 12.173 3.746 -30.924 1.00 88.38 85 GLY A C 1
ATOM 650 O O . GLY A 1 85 ? 11.744 3.718 -32.076 1.00 88.38 85 GLY A O 1
ATOM 651 N N . VAL A 1 86 ? 13.051 4.671 -30.519 1.00 89.94 86 VAL A N 1
ATOM 652 C CA . VAL A 1 86 ? 13.423 5.857 -31.306 1.00 89.94 86 VAL A CA 1
ATOM 653 C C . VAL A 1 86 ? 14.704 5.620 -32.132 1.00 89.94 86 VAL A C 1
ATOM 655 O O . VAL A 1 86 ? 15.790 5.497 -31.554 1.00 89.94 86 VAL A O 1
ATOM 658 N N . PRO A 1 87 ? 14.660 5.659 -33.483 1.00 86.56 87 PRO A N 1
ATOM 659 C CA . PRO A 1 87 ? 15.830 5.388 -34.333 1.00 86.56 87 PRO A CA 1
ATOM 660 C C . PRO A 1 87 ? 17.048 6.276 -34.038 1.00 86.56 87 PRO A C 1
ATOM 662 O O . PRO A 1 87 ? 18.186 5.806 -34.052 1.00 86.56 87 PRO A O 1
ATOM 665 N N . LYS A 1 88 ? 16.813 7.554 -33.702 1.00 88.56 88 LYS A N 1
ATOM 666 C CA . LYS A 1 88 ? 17.870 8.515 -33.340 1.00 88.56 88 LYS A CA 1
ATOM 667 C C . LYS A 1 88 ? 18.617 8.156 -32.054 1.00 88.56 88 LYS A C 1
ATOM 669 O O . LYS A 1 88 ? 19.725 8.650 -31.874 1.00 88.56 88 LYS A O 1
ATOM 674 N N . ARG A 1 89 ? 18.028 7.344 -31.174 1.00 87.12 89 ARG A N 1
ATOM 675 C CA . ARG A 1 89 ? 18.623 6.922 -29.896 1.00 87.12 89 ARG A CA 1
ATOM 676 C C . ARG A 1 89 ? 19.235 5.533 -29.972 1.00 87.12 89 ARG A C 1
ATOM 678 O O . ARG A 1 89 ? 20.259 5.300 -29.344 1.00 87.12 89 ARG A O 1
ATOM 685 N N . ARG A 1 90 ? 18.732 4.661 -30.857 1.00 85.38 90 ARG A N 1
ATOM 686 C CA . ARG A 1 90 ? 19.385 3.373 -31.166 1.00 85.38 90 ARG A CA 1
ATOM 687 C C . ARG A 1 90 ? 20.864 3.526 -31.529 1.00 85.38 90 ARG A C 1
ATOM 689 O O . ARG A 1 90 ? 21.646 2.627 -31.261 1.00 85.38 90 ARG A O 1
ATOM 696 N N . ARG A 1 91 ? 21.251 4.647 -32.149 1.00 86.31 91 ARG A N 1
ATOM 697 C CA . ARG A 1 91 ? 22.647 4.930 -32.530 1.00 86.31 91 ARG A CA 1
ATOM 698 C C . ARG A 1 91 ? 23.577 5.257 -31.352 1.00 86.31 91 ARG A C 1
ATOM 700 O O . ARG A 1 91 ? 24.776 5.316 -31.573 1.00 86.31 91 ARG A O 1
ATOM 707 N N . TRP A 1 92 ? 23.044 5.525 -30.155 1.00 84.25 92 TRP A N 1
ATOM 708 C CA . TRP A 1 92 ? 23.847 5.765 -28.947 1.00 84.25 92 TRP A CA 1
ATOM 709 C C . TRP A 1 92 ? 24.459 4.479 -28.389 1.00 84.25 92 TRP A C 1
ATOM 711 O O . TRP A 1 92 ? 25.437 4.534 -27.653 1.00 84.25 92 TRP A O 1
ATOM 721 N N . TRP A 1 93 ? 23.900 3.328 -28.761 1.00 85.88 93 TRP A N 1
ATOM 722 C CA . TRP A 1 93 ? 24.404 2.022 -28.366 1.00 85.88 93 TRP A CA 1
ATOM 723 C C . TRP A 1 93 ? 25.611 1.635 -29.215 1.00 85.88 93 TRP A C 1
ATOM 725 O O . TRP A 1 93 ? 25.597 1.795 -30.441 1.00 85.88 93 TRP A O 1
ATOM 735 N N . VAL A 1 94 ? 26.644 1.098 -28.558 1.00 81.88 94 VAL A N 1
ATOM 736 C CA . VAL A 1 94 ? 27.829 0.542 -29.222 1.00 81.88 94 VAL A CA 1
ATOM 737 C C . VAL A 1 94 ? 27.377 -0.506 -30.238 1.00 81.88 94 VAL A C 1
ATOM 739 O O . VAL A 1 94 ? 26.490 -1.302 -29.947 1.00 81.88 94 VAL A O 1
ATOM 742 N N . ILE A 1 95 ? 27.978 -0.520 -31.432 1.00 74.69 95 ILE A N 1
ATOM 743 C CA . ILE A 1 95 ? 27.531 -1.349 -32.569 1.00 74.69 95 ILE A CA 1
ATOM 744 C C . ILE A 1 95 ? 27.398 -2.836 -32.190 1.00 74.69 95 ILE A C 1
ATOM 746 O O . ILE A 1 95 ? 26.428 -3.472 -32.589 1.00 74.69 95 ILE A O 1
ATOM 750 N N . GLY A 1 96 ? 28.305 -3.367 -31.361 1.00 67.50 96 GLY A N 1
ATOM 751 C CA . GLY A 1 96 ? 28.247 -4.750 -30.866 1.00 67.50 96 GLY A CA 1
ATOM 752 C C . GLY A 1 96 ? 27.208 -5.015 -29.768 1.00 67.50 96 GLY A C 1
ATOM 753 O O . GLY A 1 96 ? 26.896 -6.172 -29.508 1.00 67.50 96 GLY A O 1
ATOM 754 N N . GLN A 1 97 ? 26.661 -3.967 -29.144 1.00 70.00 97 GLN A N 1
ATOM 755 C CA . GLN A 1 97 ? 25.624 -4.053 -28.109 1.00 70.00 97 GLN A CA 1
ATOM 756 C C . GLN A 1 97 ? 24.255 -3.510 -28.559 1.00 70.00 97 GLN A C 1
ATOM 758 O O . GLN A 1 97 ? 23.368 -3.202 -27.763 1.00 70.00 97 GLN A O 1
ATOM 763 N N . ARG A 1 98 ? 24.077 -3.329 -29.870 1.00 78.44 98 ARG A N 1
ATOM 764 C CA . ARG A 1 98 ? 22.891 -2.707 -30.459 1.00 78.44 98 ARG A CA 1
ATOM 765 C C . ARG A 1 98 ? 21.831 -3.754 -30.812 1.00 78.44 98 ARG A C 1
ATOM 767 O O . ARG A 1 98 ? 21.432 -3.868 -31.969 1.00 78.44 98 ARG A O 1
ATOM 774 N N . ASN A 1 99 ? 21.358 -4.501 -29.819 1.00 87.38 99 ASN A N 1
ATOM 775 C CA . ASN A 1 99 ? 20.180 -5.366 -29.942 1.00 87.38 99 ASN A CA 1
ATOM 776 C C . ASN A 1 99 ? 19.137 -5.025 -28.872 1.00 87.38 99 ASN A C 1
ATOM 778 O O . ASN A 1 99 ? 19.432 -4.369 -27.873 1.00 87.38 99 ASN A O 1
ATOM 782 N N . LYS A 1 100 ? 17.887 -5.423 -29.114 1.00 89.19 100 LYS A N 1
ATOM 783 C CA . LYS A 1 100 ? 16.765 -5.050 -28.250 1.00 89.19 100 LYS A CA 1
ATOM 784 C C . LYS A 1 100 ? 16.891 -5.696 -26.870 1.00 89.19 100 LYS A C 1
ATOM 786 O O . L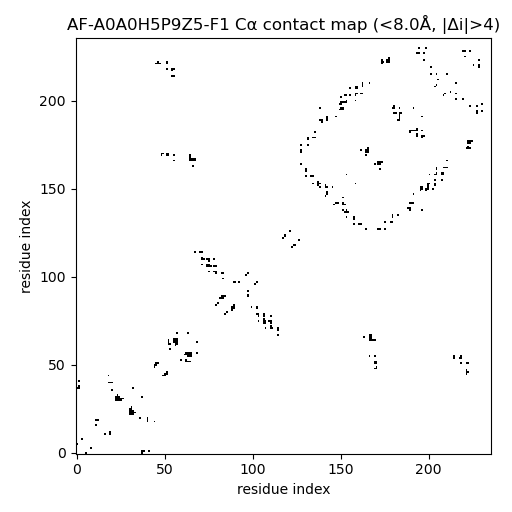YS A 1 100 ? 16.511 -5.069 -25.883 1.00 89.19 100 LYS A O 1
ATOM 791 N N . GLU A 1 101 ? 17.422 -6.912 -26.794 1.00 90.25 101 GLU A N 1
ATOM 792 C CA . GLU A 1 101 ? 17.553 -7.677 -25.555 1.00 90.25 101 GLU A CA 1
ATOM 793 C C . GLU A 1 101 ? 18.459 -6.962 -24.545 1.00 90.25 101 GLU A C 1
ATOM 795 O O . GLU A 1 101 ? 18.058 -6.747 -23.403 1.00 90.25 101 GLU A O 1
ATOM 800 N N . GLN A 1 102 ? 19.640 -6.511 -24.970 1.00 87.56 102 GLN A N 1
ATOM 801 C CA . GLN A 1 102 ? 20.586 -5.800 -24.104 1.00 87.56 102 GLN A CA 1
ATOM 802 C C . GLN A 1 102 ? 20.060 -4.434 -23.665 1.00 87.56 102 GLN A C 1
ATOM 804 O O . GLN A 1 102 ? 20.211 -4.061 -22.503 1.00 87.56 102 GLN A O 1
ATOM 809 N N . VAL A 1 103 ? 19.377 -3.707 -24.555 1.00 90.25 103 VAL A N 1
ATOM 810 C CA . VAL A 1 103 ? 18.716 -2.447 -24.181 1.00 90.25 103 VAL A CA 1
ATOM 811 C C . VAL A 1 103 ? 17.617 -2.683 -23.150 1.00 90.25 103 VAL A C 1
ATOM 813 O O . VAL A 1 103 ? 17.482 -1.908 -22.205 1.00 90.25 103 VAL A O 1
ATOM 816 N N . THR A 1 104 ? 16.855 -3.765 -23.307 1.00 91.38 104 THR A N 1
ATOM 817 C CA . THR A 1 104 ? 15.807 -4.146 -22.353 1.00 91.38 104 THR A CA 1
ATOM 818 C C . THR A 1 104 ? 16.415 -4.519 -21.000 1.00 91.38 104 THR A C 1
ATOM 820 O O . THR A 1 104 ? 15.865 -4.140 -19.973 1.00 91.38 104 THR A O 1
ATOM 823 N N . ALA A 1 105 ? 17.567 -5.198 -20.966 1.00 87.06 105 ALA A N 1
ATOM 824 C CA . ALA A 1 105 ? 18.270 -5.497 -19.717 1.00 87.06 105 ALA A CA 1
ATOM 825 C C . ALA A 1 105 ? 18.669 -4.216 -18.962 1.00 87.06 105 ALA A C 1
ATOM 827 O O . ALA A 1 105 ? 18.331 -4.070 -17.793 1.00 87.06 105 ALA A O 1
ATOM 828 N N . VAL A 1 106 ? 19.262 -3.234 -19.650 1.00 89.31 106 VAL A N 1
ATOM 829 C CA . VAL A 1 106 ? 19.594 -1.934 -19.035 1.00 89.31 106 VAL A CA 1
ATOM 830 C C . VAL A 1 106 ? 18.338 -1.182 -18.582 1.00 89.31 106 VAL A C 1
ATOM 832 O O . VAL A 1 106 ? 18.323 -0.588 -17.507 1.00 89.31 106 VAL A O 1
ATOM 835 N N . ALA A 1 107 ? 17.262 -1.211 -19.373 1.00 92.12 107 ALA A N 1
ATOM 836 C CA . ALA A 1 107 ? 15.982 -0.615 -18.992 1.00 92.12 107 ALA A CA 1
ATOM 837 C C . ALA A 1 107 ? 15.412 -1.241 -17.707 1.00 92.12 107 ALA A C 1
ATOM 839 O O . ALA A 1 107 ? 14.923 -0.515 -16.843 1.00 92.12 107 ALA A O 1
ATOM 840 N N . ARG A 1 108 ? 15.524 -2.567 -17.559 1.00 90.19 108 ARG A N 1
ATOM 841 C CA . ARG A 1 108 ? 15.140 -3.289 -16.338 1.00 90.19 108 ARG A CA 1
ATOM 842 C C . ARG A 1 108 ? 15.996 -2.873 -15.147 1.00 90.19 108 ARG A C 1
ATOM 844 O O . ARG A 1 108 ? 15.437 -2.614 -14.091 1.00 90.19 108 ARG A O 1
ATOM 851 N N . ASP A 1 109 ? 17.311 -2.755 -15.309 1.00 84.94 109 ASP A N 1
ATOM 852 C CA . ASP A 1 109 ? 18.202 -2.332 -14.218 1.00 84.94 109 ASP A CA 1
ATOM 853 C C . ASP A 1 109 ? 17.869 -0.912 -13.732 1.00 84.94 109 ASP A C 1
ATOM 855 O O . ASP A 1 109 ? 17.809 -0.653 -12.529 1.00 84.94 109 ASP A O 1
ATOM 859 N N . LEU A 1 110 ? 17.570 0.004 -14.660 1.00 89.31 110 LEU A N 1
ATOM 860 C CA . LEU A 1 110 ? 17.122 1.360 -14.331 1.00 89.31 110 LEU A CA 1
ATOM 861 C C . LEU A 1 110 ? 15.760 1.364 -13.627 1.00 89.31 110 LEU A C 1
ATOM 863 O O . LEU A 1 110 ? 15.582 2.076 -12.640 1.00 89.31 110 LEU A O 1
ATOM 867 N N . ALA A 1 111 ? 14.805 0.563 -14.105 1.00 88.81 111 ALA A N 1
ATOM 868 C CA . ALA A 1 111 ? 13.511 0.410 -13.447 1.00 88.81 111 ALA A CA 1
ATOM 869 C C . ALA A 1 111 ? 13.677 -0.152 -12.028 1.00 88.81 111 ALA A C 1
ATOM 871 O O . ALA A 1 111 ? 13.071 0.3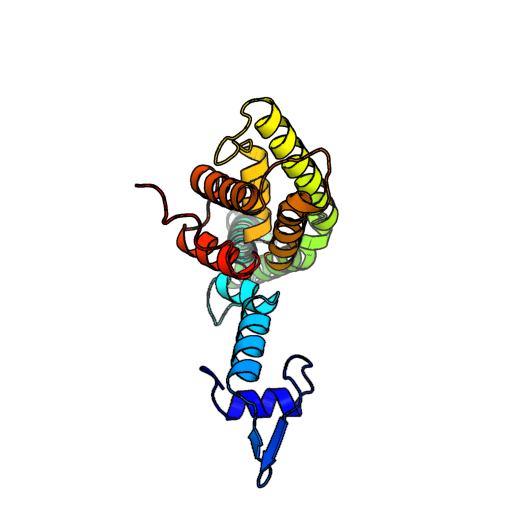72 -11.095 1.00 88.81 111 ALA A O 1
ATOM 872 N N . LEU A 1 112 ? 14.546 -1.155 -11.849 1.00 85.00 112 LEU A N 1
ATOM 873 C CA . LEU A 1 112 ? 14.850 -1.756 -10.552 1.00 85.00 112 LEU A CA 1
ATOM 874 C C . LEU A 1 112 ? 15.437 -0.726 -9.577 1.00 85.00 112 LEU A C 1
ATOM 876 O O . LEU A 1 112 ? 15.045 -0.681 -8.413 1.00 85.00 112 LEU A O 1
ATOM 880 N N . PHE A 1 113 ? 16.338 0.135 -10.058 1.00 84.12 113 PHE A N 1
ATOM 881 C CA . PHE A 1 113 ? 16.893 1.229 -9.262 1.00 84.12 113 PHE A CA 1
ATOM 882 C C . PHE A 1 113 ? 15.799 2.179 -8.754 1.00 84.12 113 PHE A C 1
ATOM 884 O O . PHE A 1 113 ? 15.762 2.488 -7.565 1.00 84.12 113 PHE A O 1
ATOM 891 N N . VAL A 1 114 ? 14.877 2.596 -9.629 1.00 89.12 114 VAL A N 1
ATOM 892 C CA . VAL A 1 114 ? 13.777 3.501 -9.256 1.00 89.12 114 VAL A CA 1
ATOM 893 C C . VAL A 1 114 ? 12.841 2.856 -8.241 1.00 89.12 114 VAL A C 1
ATOM 895 O O . VAL A 1 114 ? 12.492 3.494 -7.252 1.00 89.12 114 VAL A O 1
ATOM 898 N N . VAL A 1 115 ? 12.431 1.604 -8.455 1.00 88.88 115 VAL A N 1
ATOM 899 C CA . VAL A 1 115 ? 11.480 0.953 -7.543 1.00 88.88 115 VAL A CA 1
ATOM 900 C C . VAL A 1 115 ? 12.090 0.643 -6.174 1.00 88.88 115 VAL A C 1
ATOM 902 O O . VAL A 1 115 ? 11.394 0.760 -5.169 1.00 88.88 115 VAL A O 1
ATOM 905 N N . ASN A 1 116 ? 13.389 0.329 -6.111 1.00 83.31 116 ASN A N 1
ATOM 906 C CA . ASN A 1 116 ? 14.101 0.129 -4.844 1.00 83.31 116 ASN A CA 1
ATOM 907 C C . ASN A 1 116 ? 14.245 1.428 -4.040 1.00 83.31 116 ASN A C 1
ATOM 909 O O . ASN A 1 116 ? 14.273 1.387 -2.813 1.00 83.31 116 ASN A O 1
ATOM 913 N N . ASP A 1 117 ? 14.319 2.572 -4.720 1.00 84.50 117 ASP A N 1
ATOM 914 C CA . ASP A 1 117 ? 14.436 3.895 -4.098 1.00 84.50 117 ASP A CA 1
ATOM 915 C C . ASP A 1 117 ? 13.087 4.637 -4.024 1.00 84.50 117 ASP A C 1
ATOM 917 O O . ASP A 1 117 ? 13.027 5.814 -3.661 1.00 84.50 117 ASP A O 1
ATOM 921 N N . LEU A 1 118 ? 11.980 3.956 -4.351 1.00 87.12 118 LEU A N 1
ATOM 922 C CA . LEU A 1 118 ? 10.652 4.567 -4.426 1.00 87.12 118 LEU A CA 1
ATOM 923 C C . LEU A 1 118 ? 10.240 5.207 -3.099 1.00 87.12 118 LEU A C 1
ATOM 925 O O . LEU A 1 118 ? 9.584 6.244 -3.098 1.00 87.12 118 LEU A O 1
ATOM 929 N N . ASP A 1 119 ? 10.657 4.617 -1.980 1.00 85.31 119 ASP A N 1
ATOM 930 C CA . ASP A 1 119 ? 10.416 5.156 -0.644 1.00 85.31 119 ASP A CA 1
ATOM 931 C C . ASP A 1 119 ? 10.936 6.594 -0.500 1.00 85.31 119 ASP A C 1
ATOM 933 O O . ASP A 1 119 ? 10.210 7.501 -0.083 1.00 85.31 119 ASP A O 1
ATOM 937 N N . ARG A 1 120 ? 12.174 6.817 -0.948 1.00 86.19 120 ARG A N 1
ATOM 938 C CA . ARG A 1 120 ? 12.837 8.120 -0.928 1.00 86.19 120 ARG A CA 1
ATOM 939 C C . ARG A 1 120 ? 12.264 9.069 -1.975 1.00 86.19 120 ARG A C 1
ATOM 941 O O . ARG A 1 120 ? 12.081 10.246 -1.685 1.00 86.19 120 ARG A O 1
ATOM 948 N N . ILE A 1 121 ? 11.983 8.567 -3.179 1.00 89.25 121 ILE A N 1
ATOM 949 C CA . ILE A 1 121 ? 11.475 9.373 -4.301 1.00 89.25 121 ILE A CA 1
ATOM 950 C C . ILE A 1 121 ? 10.061 9.890 -4.014 1.00 89.25 121 ILE A C 1
ATOM 952 O O . ILE A 1 121 ? 9.773 11.059 -4.262 1.00 89.25 121 ILE A O 1
ATOM 956 N N . ALA A 1 122 ? 9.183 9.028 -3.500 1.00 86.44 122 ALA A N 1
ATOM 957 C CA . ALA A 1 122 ? 7.794 9.371 -3.208 1.00 86.44 122 ALA A CA 1
ATOM 958 C C . ALA A 1 122 ? 7.609 9.991 -1.814 1.00 86.44 122 ALA A C 1
ATOM 960 O O . ALA A 1 122 ? 6.549 10.549 -1.539 1.00 86.44 122 ALA A O 1
ATOM 961 N N . GLY A 1 123 ? 8.612 9.904 -0.931 1.00 88.19 123 GLY A N 1
ATOM 962 C CA . GLY A 1 123 ? 8.498 10.380 0.447 1.00 88.19 123 GLY A CA 1
ATOM 963 C C . GLY A 1 123 ? 7.350 9.686 1.178 1.00 88.19 123 GLY A C 1
ATOM 964 O O . GLY A 1 123 ? 6.477 10.349 1.738 1.00 88.19 123 GLY A O 1
ATOM 965 N N . MET A 1 124 ? 7.324 8.353 1.135 1.00 87.06 124 MET A N 1
ATOM 966 C CA . MET A 1 124 ? 6.174 7.541 1.559 1.00 87.06 124 MET A CA 1
ATOM 967 C C . MET A 1 124 ? 5.738 7.790 3.011 1.00 87.06 124 MET A C 1
ATOM 969 O O . MET A 1 124 ? 4.553 7.659 3.307 1.00 87.06 124 MET A O 1
ATOM 973 N N . ASP A 1 125 ? 6.649 8.172 3.915 1.00 86.88 125 ASP A N 1
ATOM 974 C CA . ASP A 1 125 ? 6.286 8.544 5.293 1.00 86.88 125 ASP A CA 1
ATOM 975 C C . ASP A 1 125 ? 5.447 9.825 5.327 1.00 86.88 125 ASP A C 1
ATOM 977 O O . ASP A 1 125 ? 4.360 9.842 5.902 1.00 86.88 125 ASP A O 1
ATOM 981 N N . ASN A 1 126 ? 5.874 10.861 4.600 1.00 90.06 126 ASN A N 1
ATOM 982 C CA . ASN A 1 126 ? 5.112 12.105 4.476 1.00 90.06 126 ASN A CA 1
ATOM 983 C C . ASN A 1 126 ? 3.748 11.855 3.821 1.00 90.06 126 ASN A C 1
ATOM 985 O O . ASN A 1 126 ? 2.743 12.452 4.214 1.00 90.06 126 ASN A O 1
ATOM 989 N N . GLN A 1 127 ? 3.694 10.965 2.825 1.00 90.62 127 GLN A N 1
ATOM 990 C CA . GLN A 1 127 ? 2.444 10.590 2.167 1.00 90.62 127 GLN A CA 1
ATOM 991 C C . GLN A 1 127 ? 1.507 9.842 3.118 1.00 90.62 127 GLN A C 1
ATOM 993 O O . GLN A 1 127 ? 0.315 10.148 3.166 1.00 90.62 127 GLN A O 1
ATOM 998 N N . ARG A 1 128 ? 2.034 8.891 3.893 1.00 93.44 128 ARG A N 1
ATOM 999 C CA . ARG A 1 128 ? 1.281 8.135 4.897 1.00 93.44 128 ARG A CA 1
ATOM 1000 C C . ARG A 1 128 ? 0.704 9.064 5.964 1.00 93.44 128 ARG A C 1
ATOM 1002 O O . ARG A 1 128 ? -0.485 8.963 6.252 1.00 93.44 128 ARG A O 1
ATOM 1009 N N . ASP A 1 129 ? 1.493 9.998 6.483 1.00 93.25 129 ASP A N 1
ATOM 1010 C CA . ASP A 1 129 ? 1.031 10.953 7.496 1.00 93.25 129 ASP A CA 1
ATOM 1011 C C . ASP A 1 129 ? -0.002 11.933 6.925 1.00 93.25 129 ASP A C 1
ATOM 1013 O O . ASP A 1 129 ? -1.040 12.188 7.536 1.00 93.25 129 ASP A O 1
ATOM 1017 N N . THR A 1 130 ? 0.214 12.422 5.702 1.00 96.00 130 THR A N 1
ATOM 1018 C CA . THR A 1 130 ? -0.776 13.252 4.995 1.00 96.00 130 THR A CA 1
ATOM 1019 C C . THR A 1 130 ? -2.096 12.501 4.821 1.00 96.00 130 THR A C 1
ATOM 1021 O O . THR A 1 130 ? -3.174 13.050 5.061 1.00 96.00 130 THR A O 1
ATOM 1024 N N . LEU A 1 131 ? -2.020 11.226 4.436 1.00 96.69 131 LEU A N 1
ATOM 1025 C CA . LEU A 1 131 ? -3.185 10.373 4.252 1.00 96.69 131 LEU A CA 1
ATOM 1026 C C . LEU A 1 131 ? -3.892 10.076 5.581 1.00 96.69 131 LEU A C 1
ATOM 1028 O O . LEU A 1 131 ? -5.121 10.072 5.610 1.00 96.69 131 LEU A O 1
ATOM 1032 N N . PHE A 1 132 ? -3.150 9.897 6.678 1.00 96.56 132 PHE A N 1
ATOM 1033 C CA . PHE A 1 132 ? -3.715 9.768 8.022 1.00 96.56 132 PHE A CA 1
ATOM 1034 C C . PHE A 1 132 ? -4.590 10.972 8.377 1.00 96.56 132 PHE A C 1
ATOM 1036 O O . PHE A 1 132 ? -5.769 10.805 8.701 1.00 96.56 132 PHE A O 1
ATOM 1043 N N . TYR A 1 133 ? -4.057 12.191 8.249 1.00 96.06 133 TYR A N 1
ATOM 1044 C CA . TYR A 1 133 ? -4.819 13.404 8.550 1.00 96.06 133 TYR A CA 1
ATOM 1045 C C . TYR A 1 133 ? -6.016 13.590 7.613 1.00 96.06 133 TYR A C 1
ATOM 1047 O O . TYR A 1 133 ? -7.093 13.964 8.076 1.00 96.06 133 TYR A O 1
ATOM 1055 N N . ALA A 1 134 ? -5.865 13.279 6.323 1.00 97.50 134 ALA A N 1
ATOM 1056 C CA . ALA A 1 134 ? -6.959 13.363 5.358 1.00 97.50 134 ALA A CA 1
ATOM 1057 C C . ALA A 1 134 ? -8.096 12.376 5.674 1.00 97.50 134 ALA A C 1
ATOM 1059 O O . ALA A 1 134 ? -9.267 12.755 5.641 1.00 97.50 134 ALA A O 1
ATOM 1060 N N . LEU A 1 135 ? -7.773 11.122 6.008 1.00 96.81 135 LEU A N 1
ATOM 1061 C CA . LEU A 1 135 ? -8.765 10.118 6.402 1.00 96.81 135 LEU A CA 1
ATOM 1062 C C . LEU A 1 135 ? -9.472 10.524 7.696 1.00 96.81 135 LEU A C 1
ATOM 1064 O O . LEU A 1 135 ? -10.699 10.489 7.761 1.00 96.81 135 LEU A O 1
ATOM 1068 N N . ARG A 1 136 ? -8.712 10.969 8.701 1.00 95.12 136 ARG A N 1
ATOM 1069 C CA . ARG A 1 136 ? -9.249 11.434 9.985 1.00 95.12 136 ARG A CA 1
ATOM 1070 C C . ARG A 1 136 ? -10.208 12.613 9.814 1.00 95.12 136 ARG A C 1
ATOM 1072 O O . ARG A 1 136 ? -11.296 12.599 10.389 1.00 95.12 136 ARG A O 1
ATOM 1079 N N . ASP A 1 137 ? -9.838 13.614 9.017 1.00 95.31 137 ASP A N 1
ATOM 1080 C CA . ASP A 1 137 ? -10.707 14.758 8.717 1.00 95.31 137 ASP A CA 1
ATOM 1081 C C . ASP A 1 137 ? -12.004 14.318 8.026 1.00 95.31 137 ASP A C 1
ATOM 1083 O O . ASP A 1 137 ? -13.098 14.722 8.427 1.00 95.31 137 ASP A O 1
ATOM 1087 N N . GLN A 1 138 ? -11.913 13.423 7.040 1.00 95.38 138 GLN A N 1
ATOM 1088 C CA . GLN A 1 138 ? -13.093 12.961 6.311 1.00 95.38 138 GLN A CA 1
ATOM 1089 C C . GLN A 1 138 ? -14.027 12.093 7.144 1.00 95.38 138 GLN A C 1
ATOM 1091 O O . GLN A 1 138 ? -15.242 12.235 7.013 1.00 95.38 138 GLN A O 1
ATOM 1096 N N . LEU A 1 139 ? -13.490 11.258 8.033 1.00 95.06 139 LEU A N 1
ATOM 1097 C CA . LEU A 1 139 ? -14.293 10.506 8.994 1.00 95.06 139 LEU A CA 1
ATOM 1098 C C . LEU A 1 139 ? -15.090 11.453 9.899 1.00 95.06 139 LEU A C 1
ATOM 1100 O O . LEU A 1 139 ? -16.308 11.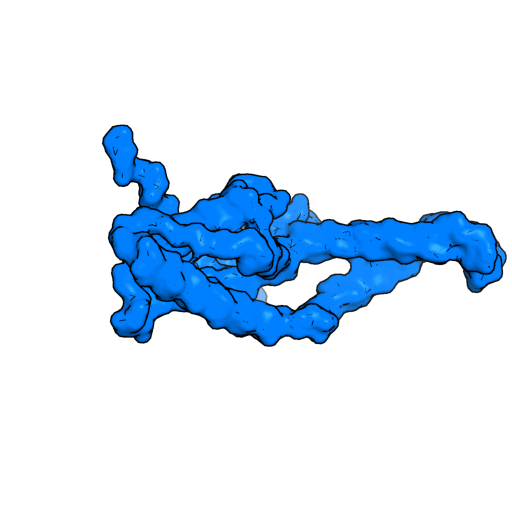323 9.999 1.00 95.06 139 LEU A O 1
ATOM 1104 N N . ARG A 1 140 ? -14.432 12.469 10.470 1.00 93.31 140 ARG A N 1
ATOM 1105 C CA . ARG A 1 140 ? -15.076 13.482 11.327 1.00 93.31 140 ARG A CA 1
ATOM 1106 C C . ARG A 1 140 ? -16.122 14.294 10.577 1.00 93.31 140 ARG A C 1
ATOM 1108 O O . ARG A 1 140 ? -17.225 14.523 11.069 1.00 93.31 140 ARG A O 1
ATOM 1115 N N . ARG A 1 141 ? -15.785 14.758 9.373 1.00 92.75 141 ARG A N 1
ATOM 1116 C CA . ARG A 1 141 ? -16.717 15.511 8.531 1.00 92.75 141 ARG A CA 1
ATOM 1117 C C . ARG A 1 141 ? -17.920 14.655 8.153 1.00 92.75 141 ARG A C 1
ATOM 1119 O O . ARG A 1 141 ? -19.044 15.145 8.192 1.00 92.75 141 ARG A O 1
ATOM 1126 N N . GLY A 1 142 ? -17.689 13.400 7.791 1.00 91.81 142 GLY A N 1
ATOM 1127 C CA . GLY A 1 142 ? -18.740 12.461 7.439 1.00 91.81 142 GLY A CA 1
ATOM 1128 C C . GLY A 1 142 ? -19.677 12.163 8.599 1.00 91.81 142 GLY A C 1
ATOM 1129 O O . GLY A 1 142 ? -20.886 12.237 8.412 1.00 91.81 142 GLY A O 1
ATOM 1130 N N . GLU A 1 143 ? -19.134 11.922 9.791 1.00 92.06 143 GLU A N 1
ATOM 1131 C CA . GLU A 1 143 ? -19.914 11.737 11.016 1.00 92.06 143 GLU A CA 1
ATOM 1132 C C . GLU A 1 143 ? -20.802 12.952 11.315 1.00 92.06 143 GLU A C 1
ATOM 1134 O O . GLU A 1 143 ? -21.991 12.799 11.576 1.00 92.06 143 GLU A O 1
ATOM 1139 N N . ARG A 1 144 ? -20.267 14.175 11.198 1.00 90.56 144 ARG A N 1
ATOM 1140 C CA . ARG A 1 144 ? -21.057 15.404 11.397 1.00 90.56 144 ARG A CA 1
ATOM 1141 C C . ARG A 1 144 ? -22.180 15.564 10.376 1.00 90.56 144 ARG A C 1
ATOM 1143 O O . ARG A 1 144 ? -23.234 16.097 10.706 1.00 90.56 144 ARG A O 1
ATOM 1150 N N . LEU A 1 145 ? -21.942 15.159 9.128 1.00 90.56 145 LEU A N 1
ATOM 1151 C CA . LEU A 1 145 ? -22.923 15.274 8.047 1.00 90.56 145 LEU A CA 1
ATOM 1152 C C . LEU A 1 145 ? -23.979 14.168 8.094 1.00 90.56 145 LEU A C 1
ATOM 1154 O O . LEU A 1 145 ? -25.111 14.392 7.667 1.00 90.56 145 LEU A O 1
ATOM 1158 N N . ARG A 1 146 ? -23.607 12.974 8.559 1.00 87.12 146 ARG A N 1
ATOM 1159 C CA . ARG A 1 146 ? -24.482 11.806 8.680 1.00 87.12 146 ARG A CA 1
ATOM 1160 C C . ARG A 1 146 ? -24.179 11.066 9.984 1.00 87.12 146 ARG A C 1
ATOM 1162 O O . ARG A 1 146 ? -23.500 10.034 9.954 1.00 87.12 146 ARG A O 1
ATOM 1169 N N . PRO A 1 147 ? -24.681 11.582 11.118 1.00 79.25 147 PRO A N 1
ATOM 1170 C CA . PRO A 1 147 ? -24.558 10.894 12.392 1.00 79.25 147 PRO A CA 1
ATOM 1171 C C . PRO A 1 147 ? -25.177 9.501 12.282 1.00 79.25 147 PRO A C 1
ATOM 1173 O O . PRO A 1 147 ? -26.192 9.331 11.604 1.00 79.25 147 PRO A O 1
ATOM 1176 N N . SER A 1 148 ? -24.562 8.511 12.927 1.00 76.31 148 SER A N 1
ATOM 1177 C CA . SER A 1 148 ? -25.070 7.130 12.969 1.00 76.31 148 SER A CA 1
ATOM 1178 C C . SER A 1 148 ? -25.138 6.407 11.615 1.00 76.31 148 SER A C 1
ATOM 1180 O O . SER A 1 148 ? -25.832 5.404 11.496 1.00 76.31 148 SER A O 1
ATOM 1182 N N . SER A 1 149 ? -24.420 6.884 10.592 1.00 81.56 149 SER A N 1
ATOM 1183 C CA . SER A 1 149 ? -24.263 6.140 9.338 1.00 81.56 149 SER A CA 1
ATOM 1184 C C . SER A 1 149 ? -23.381 4.906 9.548 1.00 81.56 149 SER A C 1
ATOM 1186 O O . SER A 1 149 ? -22.302 5.005 10.134 1.00 81.56 149 SER A O 1
ATOM 1188 N N . ASP A 1 150 ? -23.789 3.762 8.995 1.00 84.38 150 ASP A N 1
ATOM 1189 C CA . ASP A 1 150 ? -23.038 2.497 9.090 1.00 84.38 150 ASP A CA 1
ATOM 1190 C C . ASP A 1 150 ? -21.667 2.547 8.398 1.00 84.38 150 ASP A C 1
ATOM 1192 O O . ASP A 1 150 ? -20.788 1.723 8.663 1.00 84.38 150 ASP A O 1
ATOM 1196 N N . TRP A 1 151 ? -21.475 3.516 7.502 1.00 89.31 151 TRP A N 1
ATOM 1197 C CA . TRP A 1 151 ? -20.197 3.847 6.878 1.00 89.31 151 TRP A CA 1
ATOM 1198 C C . TRP A 1 151 ? -20.187 5.299 6.384 1.00 89.31 151 TRP A C 1
ATOM 1200 O O . TRP A 1 151 ? -21.236 5.922 6.191 1.00 89.31 151 TRP A O 1
ATOM 1210 N N . ILE A 1 152 ? -18.993 5.843 6.163 1.00 92.31 152 ILE A N 1
ATOM 1211 C CA . ILE A 1 152 ? -18.769 7.225 5.740 1.00 92.31 152 ILE A CA 1
ATOM 1212 C C . ILE A 1 152 ? -18.219 7.274 4.314 1.00 92.31 152 ILE A C 1
ATOM 1214 O O . ILE A 1 152 ? -17.334 6.513 3.937 1.00 92.31 152 ILE A O 1
ATOM 1218 N N . MET A 1 153 ? -18.698 8.222 3.510 1.00 91.31 153 MET A N 1
ATOM 1219 C CA . MET A 1 153 ? -18.137 8.445 2.182 1.00 91.31 153 MET A CA 1
ATOM 1220 C C . MET A 1 153 ? -16.775 9.138 2.274 1.00 91.31 153 MET A C 1
ATOM 1222 O O . MET A 1 153 ? -16.682 10.293 2.684 1.00 91.31 153 MET A O 1
ATOM 1226 N N . ILE A 1 154 ? -15.733 8.436 1.836 1.00 95.25 154 ILE A N 1
ATOM 1227 C CA . ILE A 1 154 ? -14.390 8.987 1.641 1.00 95.25 154 ILE A CA 1
ATOM 1228 C C . ILE A 1 154 ? -14.284 9.515 0.209 1.00 95.25 154 ILE A C 1
ATOM 1230 O O . ILE A 1 154 ? -14.726 8.871 -0.744 1.00 95.25 154 ILE A O 1
ATOM 1234 N N . ALA A 1 155 ? -13.700 10.697 0.038 1.00 95.31 155 ALA A N 1
ATOM 1235 C CA . ALA A 1 155 ? -13.508 11.294 -1.273 1.00 95.31 155 ALA A CA 1
ATOM 1236 C C . ALA A 1 155 ? -12.589 10.417 -2.132 1.00 95.31 155 ALA A C 1
ATOM 1238 O O . ALA A 1 155 ? -11.522 9.988 -1.689 1.00 95.31 155 ALA A O 1
ATOM 1239 N N . GLY A 1 156 ? -12.962 10.231 -3.401 1.00 94.81 156 GLY A N 1
ATOM 1240 C CA . GLY A 1 156 ? -12.236 9.372 -4.341 1.00 94.81 156 GLY A CA 1
ATOM 1241 C C . GLY A 1 156 ? -10.716 9.602 -4.405 1.00 94.81 156 GLY A C 1
ATOM 1242 O O . GLY A 1 156 ? -9.980 8.619 -4.429 1.00 94.81 156 GLY A O 1
ATOM 1243 N N . PRO A 1 157 ? -10.192 10.847 -4.388 1.00 95.81 157 PRO A N 1
ATOM 1244 C CA . PRO A 1 157 ? -8.745 11.076 -4.355 1.00 95.81 157 PRO A CA 1
ATOM 1245 C C . PRO A 1 157 ? -8.041 10.516 -3.109 1.00 95.81 157 PRO A C 1
ATOM 1247 O O . PRO A 1 157 ? -6.914 10.039 -3.220 1.00 95.81 157 PRO A O 1
ATOM 1250 N N . VAL A 1 158 ? -8.690 10.548 -1.942 1.00 96.88 158 VAL A N 1
ATOM 1251 C CA . VAL A 1 158 ? -8.143 9.995 -0.690 1.00 96.88 158 VAL A CA 1
ATOM 1252 C C . VAL A 1 158 ? -8.162 8.469 -0.750 1.00 96.88 158 VAL A C 1
ATOM 1254 O O . VAL A 1 158 ? -7.145 7.835 -0.482 1.00 96.88 158 VAL A O 1
ATOM 1257 N N . ALA A 1 159 ? -9.273 7.885 -1.206 1.00 96.38 159 ALA A N 1
ATOM 1258 C CA . ALA A 1 159 ? -9.391 6.439 -1.391 1.00 96.38 159 ALA A CA 1
ATOM 1259 C C . ALA A 1 159 ? -8.361 5.893 -2.399 1.00 96.38 159 ALA A C 1
ATOM 1261 O O . ALA A 1 159 ? -7.718 4.887 -2.126 1.00 96.38 159 ALA A O 1
ATOM 1262 N N . ARG A 1 160 ? -8.116 6.593 -3.518 1.00 95.88 160 ARG A N 1
ATOM 1263 C CA . ARG A 1 160 ? -7.066 6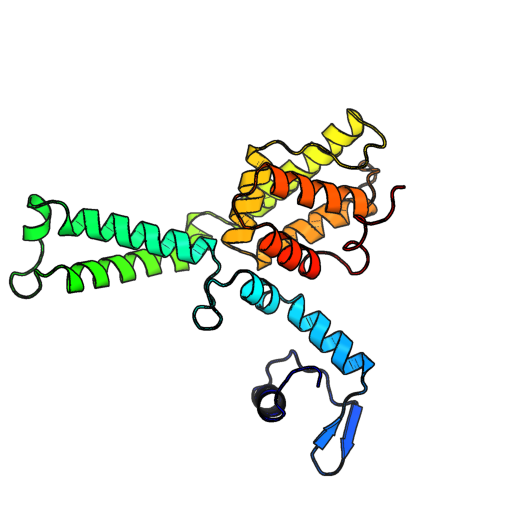.220 -4.487 1.00 95.88 160 ARG A CA 1
ATOM 1264 C C . ARG A 1 160 ? -5.648 6.335 -3.928 1.00 95.88 160 ARG A C 1
ATOM 1266 O O . ARG A 1 160 ? -4.785 5.559 -4.318 1.00 95.88 160 ARG A O 1
ATOM 1273 N N . ASN A 1 161 ? -5.388 7.283 -3.027 1.00 95.50 161 ASN A N 1
ATOM 1274 C CA . ASN A 1 161 ? -4.090 7.359 -2.350 1.00 95.50 161 ASN A CA 1
ATOM 1275 C C . ASN A 1 161 ? -3.896 6.195 -1.373 1.00 95.50 161 ASN A C 1
ATOM 1277 O O . ASN A 1 161 ? -2.797 5.651 -1.293 1.00 95.50 161 ASN A O 1
ATOM 1281 N N . LEU A 1 162 ? -4.956 5.790 -0.669 1.00 96.31 162 LEU A N 1
ATOM 1282 C CA . LEU A 1 162 ? -4.927 4.592 0.165 1.00 96.31 162 LEU A CA 1
ATOM 1283 C C . LEU A 1 162 ? -4.708 3.331 -0.676 1.00 96.31 162 LEU A C 1
ATOM 1285 O O . LEU A 1 162 ? -3.845 2.530 -0.332 1.0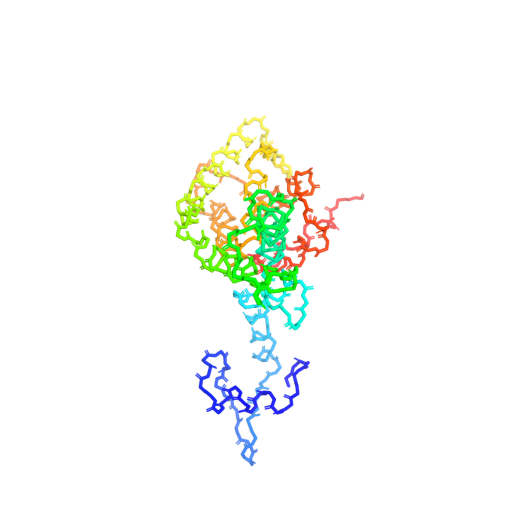0 96.31 162 LEU A O 1
ATOM 1289 N N . ASP A 1 163 ? -5.419 3.195 -1.795 1.00 95.88 163 ASP A N 1
ATOM 1290 C CA . ASP A 1 163 ? -5.225 2.104 -2.755 1.00 95.88 163 ASP A CA 1
ATOM 1291 C C . ASP A 1 163 ? -3.771 2.028 -3.238 1.00 95.88 163 ASP A C 1
ATOM 1293 O O . ASP A 1 163 ? -3.123 0.983 -3.164 1.00 95.88 163 ASP A O 1
ATOM 1297 N N . TRP A 1 164 ? -3.220 3.171 -3.650 1.00 95.12 164 TRP A N 1
ATOM 1298 C CA . TRP A 1 164 ? -1.834 3.255 -4.084 1.00 95.12 164 TRP A CA 1
ATOM 1299 C C . TRP A 1 164 ? -0.865 2.832 -2.973 1.00 95.12 164 TRP A C 1
ATOM 1301 O O . TRP A 1 164 ? 0.035 2.032 -3.229 1.00 95.12 164 TRP A O 1
ATOM 1311 N N . LEU A 1 165 ? -1.068 3.291 -1.733 1.00 94.62 165 LEU A N 1
ATOM 1312 C CA . LEU A 1 165 ? -0.216 2.907 -0.607 1.00 94.62 165 LEU A CA 1
ATOM 1313 C C . LEU A 1 165 ? -0.310 1.403 -0.309 1.00 94.62 165 LEU A C 1
ATOM 1315 O O . LEU A 1 165 ? 0.719 0.782 -0.059 1.00 94.62 165 LEU A O 1
ATOM 1319 N N . ILE A 1 166 ? -1.503 0.801 -0.383 1.00 94.50 166 ILE A N 1
ATOM 1320 C CA . ILE A 1 166 ? -1.694 -0.651 -0.218 1.00 94.50 166 ILE A CA 1
ATOM 1321 C C . ILE A 1 166 ? -0.915 -1.416 -1.290 1.00 94.50 166 ILE A C 1
ATOM 1323 O O . ILE A 1 166 ? -0.183 -2.353 -0.972 1.00 94.50 166 ILE A O 1
ATOM 1327 N N . ALA A 1 167 ? -1.028 -0.995 -2.550 1.00 92.31 167 ALA A N 1
ATOM 1328 C CA . ALA A 1 167 ? -0.381 -1.668 -3.669 1.00 92.31 167 ALA A CA 1
ATOM 1329 C C . ALA A 1 167 ? 1.157 -1.573 -3.628 1.00 92.31 167 ALA A C 1
ATOM 1331 O O . ALA A 1 167 ? 1.834 -2.514 -4.048 1.00 92.31 167 ALA A O 1
ATOM 1332 N N . HIS A 1 168 ? 1.714 -0.454 -3.150 1.00 91.25 168 HIS A N 1
ATOM 1333 C CA . HIS A 1 168 ? 3.155 -0.170 -3.223 1.00 91.25 168 HIS A CA 1
ATOM 1334 C C . HIS A 1 168 ? 3.893 -0.415 -1.901 1.00 91.25 168 HIS A C 1
ATOM 1336 O O . HIS A 1 168 ? 5.059 -0.802 -1.916 1.00 91.25 168 HIS A O 1
ATOM 1342 N N . ASN A 1 169 ? 3.240 -0.218 -0.754 1.00 90.38 169 ASN A N 1
ATOM 1343 C CA . ASN A 1 169 ? 3.833 -0.430 0.565 1.00 90.38 169 ASN A CA 1
ATOM 1344 C C . ASN A 1 169 ? 2.815 -1.022 1.564 1.00 90.38 169 ASN A C 1
ATOM 1346 O O . ASN A 1 169 ? 2.324 -0.323 2.461 1.00 90.38 169 ASN A O 1
ATOM 1350 N N . PRO A 1 170 ? 2.523 -2.333 1.453 1.00 90.44 170 PRO A N 1
ATOM 1351 C CA . PRO A 1 170 ? 1.553 -3.015 2.305 1.00 90.44 170 PRO A CA 1
ATOM 1352 C C . PRO A 1 170 ? 1.778 -2.833 3.804 1.00 90.44 170 PRO A C 1
ATOM 1354 O O . PRO A 1 170 ? 0.831 -2.684 4.575 1.00 90.44 170 PRO A O 1
ATOM 1357 N N . ALA A 1 171 ? 3.041 -2.852 4.230 1.00 86.75 171 ALA A N 1
ATOM 1358 C CA . ALA A 1 171 ? 3.401 -2.757 5.637 1.00 86.75 171 ALA A CA 1
ATOM 1359 C C . ALA A 1 171 ? 3.034 -1.384 6.219 1.00 86.75 171 ALA A C 1
ATOM 1361 O O . ALA A 1 171 ? 2.456 -1.303 7.308 1.00 86.75 171 ALA A O 1
ATOM 1362 N N . ARG A 1 172 ? 3.315 -0.301 5.482 1.00 89.81 172 ARG A N 1
ATOM 1363 C CA . ARG A 1 172 ? 2.925 1.052 5.902 1.00 89.81 172 ARG A CA 1
ATOM 1364 C C . ARG A 1 172 ? 1.427 1.277 5.789 1.00 89.81 172 ARG A C 1
ATOM 1366 O O . ARG A 1 172 ? 0.859 1.877 6.699 1.00 89.81 172 ARG A O 1
ATOM 1373 N N . ALA A 1 173 ? 0.783 0.746 4.751 1.00 93.81 173 ALA A N 1
ATOM 1374 C CA . ALA A 1 173 ? -0.671 0.780 4.632 1.00 93.81 173 ALA A CA 1
ATOM 1375 C C . ALA A 1 173 ? -1.350 0.107 5.832 1.00 93.81 173 ALA A C 1
ATOM 1377 O O . ALA A 1 173 ? -2.274 0.667 6.413 1.00 93.81 173 ALA A O 1
ATOM 1378 N N . ARG A 1 174 ? -0.847 -1.055 6.266 1.00 92.38 174 ARG A N 1
ATOM 1379 C CA . ARG A 1 174 ? -1.337 -1.754 7.459 1.00 92.38 174 ARG A CA 1
ATOM 1380 C C . ARG A 1 174 ? -1.210 -0.898 8.716 1.00 92.38 174 ARG A C 1
ATOM 1382 O O . ARG A 1 174 ? -2.173 -0.765 9.464 1.00 92.38 174 ARG A O 1
ATOM 1389 N N . SER A 1 175 ? -0.028 -0.321 8.939 1.00 91.38 175 SER A N 1
ATOM 1390 C CA . SER A 1 175 ? 0.216 0.572 10.078 1.00 91.38 175 SER A CA 1
ATOM 1391 C C . SER A 1 175 ? -0.752 1.759 10.069 1.00 91.38 175 SER A C 1
ATOM 1393 O O . SER A 1 175 ? -1.381 2.046 11.084 1.00 91.38 175 SER A O 1
ATOM 1395 N N . LEU A 1 176 ? -0.936 2.396 8.909 1.00 95.38 176 LEU A N 1
ATOM 1396 C CA . LEU A 1 176 ? -1.888 3.488 8.727 1.00 95.38 176 LEU A CA 1
ATOM 1397 C C . LEU A 1 176 ? -3.331 3.062 9.035 1.00 95.38 176 LEU A C 1
ATOM 1399 O O . LEU A 1 176 ? -4.015 3.748 9.786 1.00 95.38 176 LEU A O 1
ATOM 1403 N N . VAL A 1 177 ? -3.799 1.940 8.479 1.00 95.12 177 VAL A N 1
ATOM 1404 C CA . VAL A 1 177 ? -5.160 1.430 8.718 1.00 95.12 177 VAL A CA 1
ATOM 1405 C C . VAL A 1 177 ? -5.381 1.150 10.202 1.00 95.12 177 VAL A C 1
ATOM 1407 O O . VAL A 1 177 ? -6.397 1.570 10.752 1.00 95.12 177 VAL A O 1
ATOM 1410 N N . GLY A 1 178 ? -4.417 0.509 10.866 1.00 92.62 178 GLY A N 1
ATOM 1411 C CA . GLY A 1 178 ? -4.471 0.278 12.308 1.00 92.62 178 GLY A CA 1
ATOM 1412 C C . GLY A 1 178 ? -4.533 1.581 13.107 1.00 92.62 178 GLY A C 1
ATOM 1413 O O . GLY A 1 178 ? -5.312 1.686 14.054 1.00 92.62 178 GLY A O 1
ATOM 1414 N N . GLU A 1 179 ? -3.771 2.599 12.701 1.00 93.69 179 GLU A N 1
ATOM 1415 C CA . GLU A 1 179 ? -3.785 3.908 13.351 1.00 93.69 179 GLU A CA 1
ATOM 1416 C C . GLU A 1 179 ? -5.125 4.636 13.166 1.00 93.69 179 GLU A C 1
ATOM 1418 O O . GLU A 1 179 ? -5.687 5.138 14.139 1.00 93.69 179 GLU A O 1
ATOM 1423 N N . VAL A 1 180 ? -5.676 4.642 11.949 1.00 95.00 180 VAL A N 1
ATOM 1424 C CA . VAL A 1 180 ? -6.976 5.262 11.642 1.00 95.00 180 VAL A CA 1
ATOM 1425 C C . VAL A 1 180 ? -8.114 4.551 12.374 1.00 95.00 180 VAL A C 1
ATOM 1427 O O . VAL A 1 180 ? -8.972 5.209 12.950 1.00 95.00 180 VAL A O 1
ATOM 1430 N N . VAL A 1 181 ? -8.125 3.218 12.413 1.00 93.75 181 VAL A N 1
ATOM 1431 C CA . VAL A 1 181 ? -9.136 2.458 13.171 1.00 93.75 181 VAL A CA 1
ATOM 1432 C C . VAL A 1 181 ? -8.995 2.705 14.672 1.00 93.75 181 VAL A C 1
ATOM 1434 O O . VAL A 1 181 ? -9.997 2.856 15.367 1.00 93.75 181 VAL A O 1
ATOM 1437 N N . GLY A 1 182 ? -7.763 2.816 15.170 1.00 90.50 182 GLY A N 1
ATOM 1438 C CA . GLY A 1 182 ? -7.482 3.167 16.559 1.00 90.50 182 GLY A CA 1
ATOM 1439 C C . GLY A 1 182 ? -7.859 4.603 16.942 1.00 90.50 182 GLY A C 1
ATOM 1440 O O . GLY A 1 182 ? -7.802 4.930 18.125 1.00 90.50 182 GLY A O 1
ATOM 1441 N N . GLU A 1 183 ? -8.231 5.480 16.001 1.00 91.44 183 GLU A N 1
ATOM 1442 C CA . GLU A 1 183 ? -8.798 6.797 16.342 1.00 91.44 183 GLU A CA 1
ATOM 1443 C C . GLU A 1 183 ? -10.153 6.678 17.042 1.00 91.44 183 GLU A C 1
ATOM 1445 O O . GLU A 1 183 ? -10.472 7.557 17.839 1.00 91.44 183 GLU A O 1
ATOM 1450 N N . ALA A 1 184 ? -10.909 5.596 16.808 1.00 86.00 184 ALA A N 1
ATOM 1451 C CA . ALA A 1 184 ? -12.202 5.359 17.456 1.00 86.00 184 ALA A CA 1
ATOM 1452 C C . ALA A 1 184 ? -12.120 5.410 18.991 1.00 86.00 184 ALA A C 1
ATOM 1454 O O . ALA A 1 184 ? -13.034 5.906 19.637 1.00 86.00 184 ALA A O 1
ATOM 1455 N N . ASP A 1 185 ? -11.025 4.921 19.582 1.00 86.94 185 ASP A N 1
ATOM 1456 C CA . ASP A 1 185 ? -10.873 4.918 21.046 1.00 86.94 185 ASP A CA 1
ATOM 1457 C C . ASP A 1 185 ? -10.027 6.086 21.554 1.00 86.94 185 ASP A C 1
ATOM 1459 O O . ASP A 1 185 ? -10.103 6.450 22.725 1.00 86.94 185 ASP A O 1
ATOM 1463 N N . ARG A 1 186 ? -9.167 6.645 20.696 1.00 88.44 186 ARG A N 1
ATOM 1464 C CA . ARG A 1 186 ? -8.194 7.676 21.086 1.00 88.44 186 ARG A CA 1
ATOM 1465 C C . ARG A 1 186 ? -8.721 9.093 20.907 1.00 88.44 186 ARG A C 1
ATOM 1467 O O . ARG A 1 186 ? -8.197 10.009 21.540 1.00 88.44 186 ARG A O 1
ATOM 1474 N N . SER A 1 187 ? -9.717 9.297 20.046 1.00 87.56 187 SER A N 1
ATOM 1475 C CA . SER A 1 187 ? -10.204 10.628 19.704 1.00 87.56 187 SER A CA 1
ATOM 1476 C C . SER A 1 187 ? -11.570 10.911 20.331 1.00 87.56 187 SER A C 1
ATOM 1478 O O . SER A 1 187 ? -12.566 10.369 19.867 1.00 87.56 187 SER A O 1
ATOM 1480 N N . PRO A 1 188 ? -11.677 11.829 21.309 1.00 84.31 188 PRO A N 1
ATOM 1481 C CA . PRO A 1 188 ? -12.973 12.191 21.895 1.00 84.31 188 PRO A CA 1
ATOM 1482 C C . PRO A 1 188 ? -13.899 12.919 20.903 1.00 84.31 188 PRO A C 1
ATOM 1484 O O . PRO A 1 188 ? -15.092 13.066 21.148 1.00 84.31 188 PRO A O 1
ATOM 1487 N N . GLU A 1 189 ? -13.349 13.398 19.786 1.00 84.94 189 GLU A N 1
ATOM 1488 C CA . GLU A 1 189 ? -14.075 14.119 18.736 1.00 84.94 189 GLU A CA 1
ATOM 1489 C C . GLU A 1 189 ? -14.631 13.197 17.639 1.00 84.94 189 GLU A C 1
ATOM 1491 O O . GLU A 1 189 ? -15.270 13.702 16.719 1.00 84.94 189 GLU A O 1
ATOM 1496 N N . LEU A 1 190 ? -14.337 11.892 17.693 1.00 88.31 190 LEU A N 1
ATOM 1497 C CA . LEU A 1 190 ? -14.803 10.891 16.735 1.00 88.31 190 LEU A CA 1
ATOM 1498 C C . LEU A 1 190 ? -15.605 9.830 17.493 1.00 88.31 190 LEU A C 1
ATOM 1500 O O . LEU A 1 190 ? -15.041 9.086 18.285 1.00 88.31 190 LEU A O 1
ATOM 1504 N N . GLN A 1 191 ? -16.912 9.757 17.258 1.00 88.88 191 GLN A N 1
ATOM 1505 C CA . GLN A 1 191 ? -17.812 8.822 17.956 1.00 88.88 191 GLN A CA 1
ATOM 1506 C C . GLN A 1 191 ? -18.106 7.560 17.126 1.00 88.88 191 GLN A C 1
ATOM 1508 O O . GLN A 1 191 ? -18.962 6.748 17.482 1.00 88.88 191 GLN A O 1
ATOM 1513 N N . LEU A 1 192 ? -17.378 7.366 16.025 1.00 90.25 192 LEU A N 1
ATOM 1514 C CA . LEU A 1 192 ? -17.501 6.192 15.174 1.00 90.25 192 LEU A CA 1
ATOM 1515 C C . LEU A 1 192 ? -16.896 4.962 15.849 1.00 90.25 192 LEU A C 1
ATOM 1517 O O . LEU A 1 192 ? -15.780 4.992 16.367 1.00 90.25 192 LEU A O 1
ATOM 1521 N N . SER A 1 193 ? -17.597 3.834 15.752 1.00 91.62 193 SER A N 1
ATOM 1522 C CA . SER A 1 193 ? -17.049 2.551 16.188 1.00 91.62 193 SER A CA 1
ATOM 1523 C C . SER A 1 193 ? -15.877 2.112 15.298 1.00 91.62 193 SER A C 1
ATOM 1525 O O . SER A 1 193 ? -15.833 2.418 14.100 1.00 91.62 193 SER A O 1
ATOM 1527 N N . ARG A 1 194 ? -14.966 1.291 15.843 1.00 91.56 194 ARG A N 1
ATOM 1528 C CA . ARG A 1 194 ? -13.903 0.635 15.054 1.00 91.56 194 ARG A CA 1
ATOM 1529 C C . ARG A 1 194 ? -14.461 -0.111 13.835 1.00 91.56 194 ARG A C 1
ATOM 1531 O O . ARG A 1 194 ? -13.857 -0.065 12.766 1.00 91.56 194 ARG A O 1
ATOM 1538 N N . GLY A 1 195 ? -15.616 -0.765 13.988 1.00 91.56 195 GLY A N 1
ATOM 1539 C CA . GLY A 1 195 ? -16.295 -1.490 12.910 1.00 91.56 195 GLY A CA 1
ATOM 1540 C C . GLY A 1 195 ? -16.776 -0.564 11.793 1.00 91.56 195 GLY A C 1
ATOM 1541 O O . GLY A 1 195 ? -16.550 -0.847 10.620 1.00 91.56 195 GLY A O 1
ATOM 1542 N N . THR A 1 196 ? -17.347 0.588 12.147 1.00 92.31 196 THR A N 1
ATOM 1543 C CA . THR A 1 196 ? -17.781 1.620 11.192 1.00 92.31 196 THR A CA 1
ATOM 1544 C C . THR A 1 196 ? -16.600 2.192 10.406 1.00 92.31 196 THR A C 1
ATOM 1546 O O . THR A 1 196 ? -16.691 2.363 9.188 1.00 92.31 196 THR A O 1
ATOM 1549 N N . ILE A 1 197 ? -15.466 2.451 11.070 1.00 94.19 197 ILE A N 1
ATOM 1550 C CA . ILE A 1 197 ? -14.245 2.925 10.400 1.00 94.19 197 ILE A CA 1
ATOM 1551 C C . ILE A 1 197 ? -13.688 1.841 9.470 1.00 94.19 197 ILE A C 1
ATOM 1553 O O . ILE A 1 197 ? -13.425 2.114 8.301 1.00 94.19 197 ILE A O 1
ATOM 1557 N N . ALA A 1 198 ? -13.560 0.600 9.945 1.00 93.88 198 ALA A N 1
ATOM 1558 C CA . ALA A 1 198 ? -13.084 -0.516 9.130 1.00 93.88 198 ALA A CA 1
ATOM 1559 C C . ALA A 1 198 ? -13.963 -0.733 7.885 1.00 93.88 198 ALA A C 1
ATOM 1561 O O . ALA A 1 198 ? -13.451 -0.840 6.769 1.00 93.88 198 ALA A O 1
ATOM 1562 N N . ARG A 1 199 ? -15.291 -0.721 8.056 1.00 92.38 199 ARG A N 1
ATOM 1563 C CA . ARG A 1 199 ? -16.256 -0.818 6.953 1.00 92.38 199 ARG A CA 1
ATOM 1564 C C . ARG A 1 199 ? -16.126 0.347 5.978 1.00 92.38 199 ARG A C 1
ATOM 1566 O O . ARG A 1 199 ? -16.104 0.128 4.774 1.00 92.38 199 ARG A O 1
ATOM 1573 N N . THR A 1 200 ? -15.974 1.568 6.484 1.00 94.62 200 THR A N 1
ATOM 1574 C CA . THR A 1 200 ? -15.737 2.766 5.666 1.00 94.62 200 THR A CA 1
ATOM 1575 C C . THR A 1 200 ? -14.517 2.610 4.756 1.00 94.62 200 THR A C 1
ATOM 1577 O O . THR A 1 200 ? -14.597 2.913 3.565 1.00 94.62 200 THR A O 1
ATOM 1580 N N . LEU A 1 201 ? -13.397 2.120 5.297 1.00 95.25 201 LEU A N 1
ATOM 1581 C CA . LEU A 1 201 ? -12.165 1.912 4.530 1.00 95.25 201 LEU A CA 1
ATOM 1582 C C . LEU A 1 201 ? -12.323 0.808 3.471 1.00 95.25 201 LEU A C 1
ATOM 1584 O O . LEU A 1 201 ? -11.825 0.955 2.358 1.00 95.25 201 LEU A O 1
ATOM 1588 N N . ARG A 1 202 ? -13.051 -0.270 3.785 1.00 93.56 202 ARG A N 1
ATOM 1589 C CA . ARG A 1 202 ? -13.375 -1.327 2.813 1.00 93.56 202 ARG A CA 1
ATOM 1590 C C . ARG A 1 202 ? -14.245 -0.803 1.674 1.00 93.56 202 ARG A C 1
ATOM 1592 O O . ARG A 1 202 ? -13.900 -0.970 0.509 1.00 93.56 202 ARG A O 1
ATOM 1599 N N . GLU A 1 203 ? -15.347 -0.130 1.999 1.00 92.56 203 GLU A N 1
ATOM 1600 C CA . GLU A 1 203 ? -16.290 0.369 0.994 1.00 92.56 203 GLU A CA 1
ATOM 1601 C C . GLU A 1 203 ? -15.660 1.431 0.090 1.00 92.56 203 GLU A C 1
ATOM 1603 O O . GLU A 1 203 ? -15.896 1.431 -1.120 1.00 92.56 203 GLU A O 1
ATOM 1608 N N . CYS A 1 204 ? -14.812 2.315 0.628 1.00 94.06 204 CYS A N 1
ATOM 1609 C CA . CYS A 1 204 ? -14.176 3.330 -0.206 1.00 94.06 204 CYS A CA 1
ATOM 1610 C C . CYS A 1 204 ? -13.202 2.721 -1.227 1.00 94.06 204 CYS A C 1
ATOM 1612 O O . CYS A 1 204 ? -13.153 3.190 -2.368 1.00 94.06 204 CYS A O 1
ATOM 1614 N N . LEU A 1 205 ? -12.494 1.647 -0.860 1.00 94.75 205 LEU A N 1
ATOM 1615 C CA . LEU A 1 205 ? -11.616 0.901 -1.763 1.00 94.75 205 LEU A CA 1
ATOM 1616 C C . LEU A 1 205 ? -12.398 0.007 -2.725 1.00 94.75 205 LEU A C 1
ATOM 1618 O O . LEU A 1 205 ? -12.024 -0.090 -3.886 1.00 94.75 205 LEU A O 1
ATOM 1622 N N . ARG A 1 206 ? -13.538 -0.552 -2.314 1.00 91.06 206 ARG A N 1
ATOM 1623 C CA . ARG A 1 206 ? -14.431 -1.279 -3.229 1.00 91.06 206 ARG A CA 1
ATOM 1624 C C . ARG A 1 206 ? -14.957 -0.384 -4.356 1.00 91.06 206 ARG A C 1
ATOM 1626 O O . ARG A 1 206 ? -15.148 -0.850 -5.473 1.00 91.06 206 ARG A O 1
ATOM 1633 N N . VAL A 1 207 ? -15.205 0.895 -4.063 1.00 90.31 207 VAL A N 1
ATOM 1634 C CA . VAL A 1 207 ? -15.733 1.866 -5.038 1.00 90.31 207 VAL A CA 1
ATOM 1635 C C . VAL A 1 207 ? -14.630 2.539 -5.857 1.00 90.31 207 VAL A C 1
ATOM 1637 O O . VAL A 1 207 ? -14.814 2.776 -7.047 1.00 90.31 207 VAL A O 1
ATOM 1640 N N . SER A 1 208 ? -13.513 2.914 -5.227 1.00 92.06 208 SER A N 1
ATOM 1641 C CA . SER A 1 208 ? -12.485 3.767 -5.852 1.00 92.06 208 SER A CA 1
ATOM 1642 C C . SER A 1 208 ? -11.143 3.078 -6.090 1.00 92.06 208 SER A C 1
ATOM 1644 O O . SER A 1 208 ? -10.256 3.697 -6.680 1.00 92.06 208 SER A O 1
ATOM 1646 N N . GLY A 1 209 ? -10.970 1.865 -5.578 1.00 90.75 209 GLY A N 1
ATOM 1647 C CA . GLY A 1 209 ? -9.738 1.099 -5.659 1.00 90.75 209 GLY A CA 1
ATOM 1648 C C . GLY A 1 209 ? -9.573 0.373 -6.991 1.00 90.75 209 GLY A C 1
ATOM 1649 O O . GLY A 1 209 ? -10.527 0.189 -7.746 1.00 90.75 209 GLY A O 1
ATOM 1650 N N . THR A 1 210 ? -8.333 -0.001 -7.293 1.00 92.06 210 THR A N 1
ATOM 1651 C CA . THR A 1 210 ? -7.953 -0.656 -8.552 1.00 92.06 210 THR A CA 1
ATOM 1652 C C . THR A 1 210 ? -7.533 -2.115 -8.384 1.00 92.06 210 THR A C 1
ATOM 1654 O O . THR A 1 210 ? -7.405 -2.831 -9.379 1.00 92.06 210 THR A O 1
ATOM 1657 N N . LEU A 1 211 ? -7.323 -2.576 -7.148 1.00 88.69 211 LEU A N 1
ATOM 1658 C CA . LEU A 1 211 ? -6.972 -3.965 -6.867 1.00 88.69 211 LEU A CA 1
ATOM 1659 C C . LEU A 1 211 ? -8.222 -4.865 -6.894 1.00 88.69 211 LEU A C 1
ATOM 1661 O O . LEU A 1 211 ? -9.333 -4.395 -6.641 1.00 88.69 211 LEU A O 1
ATOM 1665 N N . PRO A 1 212 ? -8.061 -6.171 -7.181 1.00 88.69 212 PRO A N 1
ATOM 1666 C CA . PRO A 1 212 ? -9.152 -7.137 -7.069 1.00 88.69 212 PRO A CA 1
ATOM 1667 C C . PRO A 1 212 ? -9.722 -7.195 -5.646 1.00 88.69 212 PRO A C 1
ATOM 1669 O O . PRO A 1 212 ? -8.984 -7.026 -4.672 1.00 88.69 212 PRO A O 1
ATOM 1672 N N . ALA A 1 213 ? -11.021 -7.473 -5.519 1.00 86.94 213 ALA A N 1
ATOM 1673 C CA . ALA A 1 213 ? -11.713 -7.501 -4.229 1.00 86.94 213 ALA A CA 1
ATOM 1674 C C . ALA A 1 213 ? -11.066 -8.488 -3.242 1.00 86.94 213 ALA A C 1
ATOM 1676 O O . ALA A 1 213 ? -10.851 -8.154 -2.080 1.00 86.94 213 ALA A O 1
ATOM 1677 N N . GLU A 1 214 ? -10.634 -9.647 -3.738 1.00 87.81 214 GLU A N 1
ATOM 1678 C CA . GLU A 1 214 ? -10.010 -10.709 -2.945 1.00 87.81 214 GLU A CA 1
ATOM 1679 C C . GLU A 1 214 ? -8.687 -10.249 -2.314 1.00 87.81 214 GLU A C 1
ATOM 1681 O O . GLU A 1 214 ? -8.296 -10.703 -1.237 1.00 87.81 214 GLU A O 1
ATOM 1686 N N . VAL A 1 215 ? -7.991 -9.320 -2.977 1.00 88.38 215 VAL A N 1
ATOM 1687 C CA . VAL A 1 215 ? -6.749 -8.730 -2.469 1.00 88.38 215 VAL A CA 1
ATOM 1688 C C . VAL A 1 215 ? -7.046 -7.772 -1.319 1.00 88.38 215 VAL A C 1
ATOM 1690 O O . VAL A 1 215 ? -6.314 -7.774 -0.328 1.00 88.38 215 VAL A O 1
ATOM 1693 N N . TYR A 1 216 ? -8.117 -6.978 -1.413 1.00 90.56 216 TYR A N 1
ATOM 1694 C CA . TYR A 1 216 ? -8.537 -6.127 -0.300 1.00 90.56 216 TYR A CA 1
ATOM 1695 C C . TYR A 1 216 ? -8.998 -6.954 0.893 1.00 90.56 216 TYR A C 1
ATOM 1697 O O . TYR A 1 216 ? -8.606 -6.640 2.014 1.00 90.56 216 TYR A O 1
ATOM 1705 N N . ASP A 1 217 ? -9.764 -8.018 0.666 1.00 89.31 217 ASP A N 1
ATOM 1706 C CA . ASP A 1 217 ? -10.230 -8.896 1.740 1.00 89.31 217 ASP A CA 1
ATOM 1707 C C . ASP A 1 217 ? -9.044 -9.515 2.489 1.00 89.31 217 ASP A C 1
ATOM 1709 O O . ASP A 1 217 ? -8.932 -9.359 3.708 1.00 89.31 217 ASP A O 1
ATOM 1713 N N . GLY A 1 218 ? -8.088 -10.099 1.755 1.00 88.25 218 GLY A N 1
ATOM 1714 C CA . GLY A 1 218 ? -6.871 -10.658 2.345 1.00 88.25 218 GLY A CA 1
ATOM 1715 C C . GLY A 1 218 ? -5.991 -9.611 3.041 1.00 88.25 218 GLY A C 1
ATOM 1716 O O . GLY A 1 218 ? -5.370 -9.906 4.067 1.00 88.25 218 GLY A O 1
ATOM 1717 N N . PHE A 1 219 ? -5.943 -8.379 2.525 1.00 91.06 219 PHE A N 1
ATOM 1718 C CA . PHE A 1 219 ? -5.251 -7.273 3.185 1.00 91.06 219 PHE A CA 1
ATOM 1719 C C . PHE A 1 219 ? -5.937 -6.887 4.502 1.00 91.06 219 PHE A C 1
ATOM 1721 O O . PHE A 1 219 ? -5.268 -6.811 5.533 1.00 91.06 219 PHE A O 1
ATOM 1728 N N . PHE A 1 220 ? -7.254 -6.665 4.500 1.00 91.50 220 PHE A N 1
ATOM 1729 C CA . PHE A 1 220 ? -7.985 -6.202 5.680 1.00 91.50 220 PHE A CA 1
ATOM 1730 C C . PHE A 1 220 ? -8.064 -7.254 6.787 1.00 91.50 220 PHE A C 1
ATOM 1732 O O . PHE A 1 220 ? -7.900 -6.880 7.943 1.00 91.50 220 PHE A O 1
ATOM 1739 N N . GLU A 1 221 ? -8.191 -8.540 6.450 1.00 89.12 221 GLU A N 1
ATOM 1740 C CA . GLU A 1 221 ? -8.097 -9.669 7.398 1.00 89.12 221 GLU A CA 1
ATOM 1741 C C . GLU A 1 221 ? -6.783 -9.648 8.215 1.00 89.12 221 GLU A C 1
ATOM 1743 O O . GLU A 1 221 ? -6.715 -10.042 9.383 1.00 89.12 221 GLU A O 1
ATOM 1748 N N . ARG A 1 222 ? -5.701 -9.153 7.602 1.00 86.56 222 ARG A N 1
ATOM 1749 C CA . ARG A 1 222 ? -4.370 -9.064 8.227 1.00 86.56 222 ARG A CA 1
ATOM 1750 C C . ARG A 1 222 ? -4.080 -7.691 8.829 1.00 86.56 222 ARG A C 1
ATOM 1752 O O . ARG A 1 222 ? -3.252 -7.571 9.741 1.00 86.56 222 ARG A O 1
ATOM 1759 N N . ALA A 1 223 ? -4.721 -6.648 8.311 1.00 88.50 223 ALA A N 1
ATOM 1760 C CA . ALA A 1 223 ? -4.519 -5.274 8.747 1.00 88.50 223 ALA A CA 1
ATOM 1761 C C . ALA A 1 223 ? -5.382 -4.880 9.944 1.00 88.50 223 ALA A C 1
ATOM 1763 O O . ALA A 1 223 ? -4.959 -4.023 10.723 1.00 88.50 223 ALA A O 1
ATOM 1764 N N . LEU A 1 224 ? -6.547 -5.500 10.118 1.00 87.62 224 LEU A N 1
ATOM 1765 C CA . LEU A 1 224 ? -7.466 -5.179 11.199 1.00 87.62 224 LEU A CA 1
ATOM 1766 C C . LEU A 1 224 ? -7.282 -6.101 12.415 1.00 87.62 224 LEU A C 1
ATOM 1768 O O . LEU A 1 224 ? -6.834 -7.242 12.289 1.00 87.62 224 LEU A O 1
ATOM 1772 N N . PRO A 1 225 ? -7.609 -5.608 13.624 1.00 77.00 225 PRO A N 1
ATOM 1773 C CA . PRO A 1 225 ? -7.766 -6.455 14.799 1.00 77.00 225 PRO A CA 1
ATOM 1774 C C . PRO A 1 225 ? -8.826 -7.546 14.589 1.00 77.00 225 PRO A C 1
ATOM 1776 O O . PRO A 1 225 ? -9.886 -7.284 14.015 1.00 77.00 225 PRO A O 1
ATOM 1779 N N . ALA A 1 226 ? -8.569 -8.740 15.134 1.00 69.81 226 ALA A N 1
ATOM 1780 C CA . ALA A 1 226 ? -9.497 -9.867 15.083 1.00 69.81 226 ALA A CA 1
ATOM 1781 C C . ALA A 1 226 ? -10.903 -9.476 15.582 1.00 69.81 226 ALA A C 1
ATOM 1783 O O . ALA A 1 226 ? -11.052 -8.782 16.590 1.00 69.81 226 ALA A O 1
ATOM 1784 N N . GLY A 1 227 ? -11.938 -9.927 14.868 1.00 68.88 227 GLY A N 1
ATOM 1785 C CA . GLY A 1 227 ? -13.344 -9.635 15.182 1.00 68.88 227 GLY A CA 1
ATOM 1786 C C . GLY A 1 227 ? -13.928 -8.408 14.471 1.00 68.88 227 GLY A C 1
ATOM 1787 O O . GLY A 1 227 ? -15.142 -8.227 14.496 1.00 68.88 227 GLY A O 1
ATOM 1788 N N . LEU A 1 228 ? -13.107 -7.612 13.776 1.00 71.94 228 LEU A N 1
ATOM 1789 C CA . LEU A 1 228 ? -13.569 -6.521 12.899 1.00 71.94 228 LEU A CA 1
ATOM 1790 C C . LEU A 1 228 ? -13.737 -6.958 11.432 1.00 71.94 228 LEU A C 1
ATOM 1792 O O . LEU A 1 228 ? -14.107 -6.155 10.572 1.00 71.94 228 LEU A O 1
ATOM 1796 N N . ASP A 1 229 ? -13.493 -8.238 11.148 1.00 57.19 229 ASP A N 1
ATOM 1797 C CA . ASP A 1 229 ? -13.552 -8.813 9.801 1.00 57.19 229 ASP A CA 1
ATOM 1798 C C . ASP A 1 229 ? -14.944 -9.311 9.405 1.00 57.19 229 ASP A C 1
ATOM 1800 O O . ASP A 1 229 ? -15.275 -9.327 8.226 1.00 57.19 229 ASP A O 1
ATOM 1804 N N . ASN A 1 230 ? -15.800 -9.608 10.389 1.00 45.81 230 ASN A N 1
ATOM 1805 C CA . ASN A 1 230 ? -17.093 -10.268 10.178 1.00 45.81 230 ASN A CA 1
ATOM 1806 C C . ASN A 1 230 ? -18.312 -9.327 10.163 1.00 45.81 230 ASN A C 1
ATOM 1808 O O . ASN A 1 230 ? -19.450 -9.795 10.141 1.00 45.81 230 ASN A O 1
ATOM 1812 N N . THR A 1 231 ? -18.133 -8.003 10.166 1.00 46.88 231 THR A N 1
ATO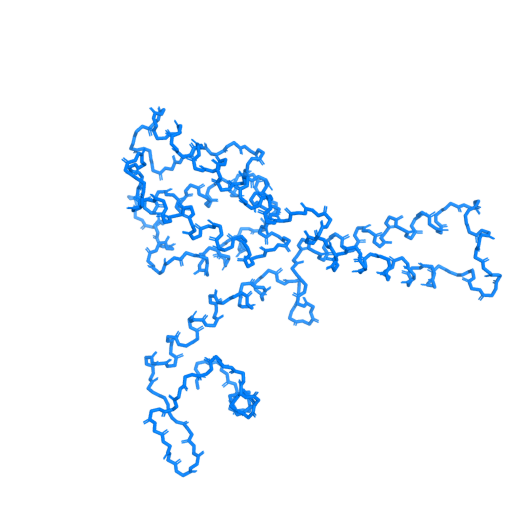M 1813 C CA . THR A 1 231 ? -19.263 -7.049 10.229 1.00 46.88 231 THR A CA 1
ATOM 1814 C C . THR A 1 231 ? -19.985 -6.841 8.885 1.00 46.88 231 THR A C 1
ATOM 1816 O O . THR A 1 231 ? -20.614 -5.807 8.665 1.00 46.88 231 THR A O 1
ATOM 1819 N N . THR A 1 232 ? -19.903 -7.811 7.973 1.00 41.12 232 THR A N 1
ATOM 1820 C CA . THR A 1 232 ? -20.672 -7.855 6.718 1.00 41.12 232 THR A CA 1
ATOM 1821 C C . THR A 1 232 ? -21.850 -8.837 6.751 1.00 41.12 232 THR A C 1
ATOM 1823 O O . THR A 1 232 ? -22.599 -8.872 5.783 1.00 41.12 232 THR A O 1
ATOM 1826 N N . ALA A 1 233 ? -22.077 -9.590 7.839 1.00 33.62 233 ALA A N 1
ATOM 1827 C CA . ALA A 1 233 ? -23.055 -10.693 7.847 1.00 33.62 233 ALA A CA 1
ATOM 1828 C C . ALA A 1 233 ? -24.169 -10.631 8.918 1.00 33.62 233 ALA A C 1
ATOM 1830 O O . ALA A 1 233 ? -24.750 -11.664 9.242 1.00 33.62 233 ALA A O 1
ATOM 1831 N N . GLN A 1 234 ? -24.501 -9.461 9.471 1.00 30.05 234 GLN A N 1
ATOM 1832 C CA . GLN A 1 234 ? -25.713 -9.305 10.292 1.00 30.05 234 GLN A CA 1
ATOM 1833 C C . GLN A 1 234 ? -26.449 -8.017 9.931 1.00 30.05 234 GLN A C 1
ATOM 1835 O O . GLN A 1 234 ? -26.204 -6.951 10.492 1.00 30.05 234 GLN A O 1
ATOM 1840 N N . THR A 1 235 ? -27.330 -8.118 8.944 1.00 29.61 235 THR A N 1
ATOM 1841 C CA . THR A 1 235 ? -28.486 -7.236 8.763 1.00 29.61 235 THR A CA 1
ATOM 1842 C C . THR A 1 235 ? -29.463 -7.991 7.861 1.00 29.61 235 THR A C 1
ATOM 1844 O O . THR A 1 235 ? -29.183 -8.144 6.678 1.00 29.61 235 THR A O 1
ATOM 1847 N N . ASP A 1 236 ? -30.495 -8.538 8.511 1.00 32.22 236 ASP A N 1
ATOM 1848 C CA . ASP A 1 236 ? -31.799 -9.042 8.039 1.00 32.22 236 ASP A CA 1
ATOM 1849 C C . ASP A 1 236 ? -31.913 -9.787 6.695 1.00 32.22 236 ASP A C 1
ATOM 1851 O O . ASP A 1 236 ? -31.826 -9.161 5.614 1.00 32.22 236 ASP A O 1
#

pLDDT: mean 82.51, std 13.96, range [29.61, 97.5]

Nearest PDB structures (foldseek):
  1eku-assembly1_B  TM=2.508E-01  e=4.969E+00  Homo sapiens

Secondary structure (DSSP, 8-state):
-TT--HHHHHHHHHHT-TTSPPPSEEETTEEE--HHHHHHHHHHHHHSHHHHHHHHEEETTEEEEHHHHHHHHHHHHHHHIIIIISHHHHTTS-GGG-SHHHHHHHHHHHHHHHHHTHHHHHTHHHHHHHHHHHHHHHHHHHHHHSTT-SS----HHHHHHHHHHHHH-HHHHHHHHHHHHTHHHH-TT----HHHHHHHHHHHHHHH--S-HHHHHHHHHHHSPTTSS-TTS---

Radius of gyration: 22.75 Å; Cα contacts (8 Å, |Δi|>4): 241; chains: 1; bounding box: 60×52×60 Å

Foldseek 3Di:
DPPDDPVVVVVCVVVPVVLQDAAPDADPNDGHDDPVSVVVSVLCVCLAQQVLLCLQAPDPVGSAGQLLVVQLVVQLVVQLCVQQVDPVNLVVDDPVQSDSVSSSVVSSVVSVVCLVCVCVVVVVVVLLVVLLVLLLVQQLVQCVVPPPDLEGDRDLVSLASLLSCCRNRLNSSLVSLAVSLVCCVVPPSHVDHSLRSLVHSLVSCVVRHDDDNVSVLSSSSSSDDPPSSPVPPDDD

Mean predicted aligned error: 9.97 Å

Solvent-accessible surface area (backbone atoms only — not comparable to full-atom values): 13176 Å² total; per-residue (Å²): 101,91,94,55,58,77,65,57,60,50,49,40,64,73,67,63,53,89,74,74,75,82,57,81,40,70,60,94,87,42,75,37,68,57,70,66,63,43,48,55,47,49,51,53,45,47,41,29,58,65,35,43,30,60,69,40,23,74,39,97,92,40,69,48,29,43,39,44,45,53,49,33,53,51,39,20,52,52,41,26,41,59,46,58,66,36,73,87,41,41,70,75,41,56,83,94,58,61,48,71,67,59,46,38,51,55,18,39,54,53,19,51,53,50,60,74,41,36,57,72,74,65,38,48,68,62,50,50,54,53,48,51,54,52,51,53,51,41,51,43,53,30,41,73,76,41,69,93,50,76,51,49,80,58,59,57,74,60,27,38,50,50,39,50,35,42,32,56,37,40,51,61,36,30,53,50,52,41,50,61,34,49,35,36,84,72,33,95,83,36,89,51,50,48,55,30,46,48,46,20,57,50,52,29,35,73,73,45,35,87,71,59,69,70,52,52,52,58,46,48,65,38,36,46,65,91,83,59,75,64,82,83,77,85,80,136